Protein AF-A0A9P7XQN3-F1 (afdb_monomer_lite)

Sequence (368 aa):
MVDCAEAESHAIETVFPEIRIYYCDFHVGQLWEKQLVKFSEERKKQMRPLLNEVRRARSPELQQTLWTRFKELYSAASSVISYIQKNWFNKEGRLEKWAFFTEREFRFAYLKTKRSFQPIPWRKGDEERKQKADKVSFDEAQRMIEYNSGQPCNDGRLRISIQSFDPDTPDTYYILVVVARSGQLLSCSCLDFTKRKPLPCKHLFLAERVFHDLWLSRFLRPSASADIIKDRTDDLNDGPNDNANNDTNDNINNDNIHINNDAGIFEQNSFRDQLAVLNPQVYAQLEYERARREEEVRHRRKEQRKRGFEDTEEELRNNGRMIGELMNKKSKTCSLEDLQAAVASSNTLILALFSHLESVPDLFVSPA

Organism: NCBI:txid64524

InterPro domains:
  IPR007527 Zinc finger, SWIM-type [PS50966] (173-212)

pLDDT: mean 79.39, std 18.01, range [32.81, 98.31]

Radius of gyration: 29.9 Å; chains: 1; bounding box: 78×65×87 Å

Foldseek 3Di:
DDAPDPVVVVVCCVVPVPDQAAHDLVNVLVVLVVLCPPDDPVVCVVLVVLVSQLQQAADPVSNVVSLVVSCVVPVVSVSSNVVCCVPAVPDPPRVVRRRHCQVVVVVVVCCCPPVVWDQDDDDPVLVVLLVVLVPQDLVRLLVQKDQPPDDADPVQKGWIWGADPDPVGRVDIKIWIANNVQLETQAIRDPVCVVDPPRDGSNLSSCVVNPVSHDYPRTDDPPDDPPVPPPPPDDDPDDDDDDDDDDDDDDDDDDDDDDDPDCPPVVVVVVVVVCVPDDPVVVVVVVVVVVVVVVVVVVVVVVVLVVVLVVLVVVLVVLVVVVVVLVPPPDDDPDPVNVVVSVVVNVVSVVVNVVSCVVCVPPPPDDD

Structure (mmCIF, N/CA/C/O backbone):
data_AF-A0A9P7XQN3-F1
#
_entry.id   AF-A0A9P7XQN3-F1
#
loop_
_atom_site.group_PDB
_atom_site.id
_atom_site.type_symbol
_atom_site.label_atom_id
_atom_site.label_alt_id
_atom_site.label_comp_id
_atom_site.label_asym_id
_atom_site.label_entity_id
_atom_site.label_seq_id
_atom_site.pdbx_PDB_ins_code
_atom_site.Cartn_x
_atom_site.Cartn_y
_atom_site.Cartn_z
_atom_site.occupancy
_atom_site.B_iso_or_equiv
_atom_site.auth_seq_id
_atom_site.auth_comp_id
_atom_site.auth_asym_id
_atom_site.auth_atom_id
_atom_site.pdbx_PDB_model_num
ATOM 1 N N . MET A 1 1 ? 0.023 -10.653 -10.875 1.00 82.19 1 MET A N 1
ATOM 2 C CA . MET A 1 1 ? 0.554 -9.314 -11.195 1.00 82.19 1 MET A CA 1
ATOM 3 C C . MET A 1 1 ? 1.403 -9.447 -12.432 1.00 82.19 1 MET A C 1
ATOM 5 O O . MET A 1 1 ? 2.100 -10.449 -12.531 1.00 82.19 1 MET A O 1
ATOM 9 N N . VAL A 1 2 ? 1.329 -8.478 -13.330 1.00 88.44 2 VAL A N 1
ATOM 10 C CA . VAL A 1 2 ? 2.075 -8.465 -14.593 1.00 88.44 2 VAL A CA 1
ATOM 11 C C . VAL A 1 2 ? 2.728 -7.112 -14.810 1.00 88.44 2 VAL A C 1
ATOM 13 O O . VAL A 1 2 ? 2.451 -6.145 -14.081 1.00 88.44 2 VAL A O 1
ATOM 16 N N . ASP A 1 3 ? 3.588 -7.040 -15.815 1.00 88.00 3 ASP A N 1
ATOM 17 C CA . ASP A 1 3 ? 4.141 -5.779 -16.271 1.00 88.00 3 ASP A CA 1
ATOM 18 C C . ASP A 1 3 ? 3.042 -4.915 -16.881 1.00 88.00 3 ASP A C 1
ATOM 20 O O . ASP A 1 3 ? 1.941 -5.356 -17.209 1.00 88.00 3 ASP A O 1
ATOM 24 N N . CYS A 1 4 ? 3.326 -3.629 -17.048 1.00 88.00 4 CYS A N 1
ATOM 25 C CA . CYS A 1 4 ? 2.377 -2.688 -17.643 1.00 88.00 4 CYS A CA 1
ATOM 26 C C . CYS A 1 4 ? 2.320 -2.836 -19.179 1.00 88.00 4 CYS A C 1
ATOM 28 O O . CYS A 1 4 ? 2.252 -1.839 -19.901 1.00 88.00 4 CYS A O 1
ATOM 30 N N . ALA A 1 5 ? 2.401 -4.075 -19.674 1.00 91.38 5 ALA A N 1
ATOM 31 C CA . ALA A 1 5 ? 2.401 -4.447 -21.077 1.00 91.38 5 ALA A CA 1
ATOM 32 C C . ALA A 1 5 ? 0.983 -4.841 -21.517 1.00 91.38 5 ALA A C 1
ATOM 34 O O . ALA A 1 5 ? 0.370 -5.772 -20.991 1.00 91.38 5 ALA A O 1
ATOM 35 N N . GLU A 1 6 ? 0.452 -4.123 -22.507 1.00 90.19 6 GLU A N 1
ATOM 36 C CA . GLU A 1 6 ? -0.912 -4.351 -23.003 1.00 90.19 6 GLU A CA 1
ATOM 37 C C . GLU A 1 6 ? -1.048 -5.699 -23.705 1.00 90.19 6 GLU A C 1
ATOM 39 O O . GLU A 1 6 ? -2.038 -6.388 -23.495 1.00 90.19 6 GLU A O 1
ATOM 44 N N . ALA A 1 7 ? -0.029 -6.104 -24.468 1.00 92.81 7 ALA A N 1
ATOM 45 C CA . ALA A 1 7 ? -0.012 -7.393 -25.152 1.00 92.81 7 ALA A CA 1
ATOM 46 C C . ALA A 1 7 ? -0.043 -8.571 -24.164 1.00 92.81 7 ALA A C 1
ATOM 48 O O . ALA A 1 7 ? -0.809 -9.508 -24.358 1.00 92.81 7 ALA A O 1
ATOM 49 N N . GLU A 1 8 ? 0.738 -8.498 -23.080 1.00 92.75 8 GLU A N 1
ATOM 50 C CA . GLU A 1 8 ? 0.740 -9.519 -22.025 1.00 92.75 8 GLU A CA 1
ATOM 51 C C . GLU A 1 8 ? -0.615 -9.577 -21.311 1.00 92.75 8 GLU A C 1
ATOM 53 O O . GLU A 1 8 ? -1.190 -10.652 -21.155 1.00 92.75 8 GLU A O 1
ATOM 58 N N . SER A 1 9 ? -1.163 -8.411 -20.945 1.00 92.50 9 SER A N 1
ATOM 59 C CA . SER A 1 9 ? -2.480 -8.326 -20.301 1.00 92.50 9 SER A CA 1
ATOM 60 C C . SER A 1 9 ? -3.574 -8.930 -21.186 1.00 92.50 9 SER A C 1
ATOM 62 O O . SER A 1 9 ? -4.372 -9.736 -20.720 1.00 92.50 9 SER A O 1
ATOM 64 N N . HIS A 1 10 ? -3.575 -8.583 -22.475 1.00 93.69 10 HIS A N 1
ATOM 65 C CA . HIS A 1 10 ? -4.553 -9.075 -23.439 1.00 93.69 10 HIS A CA 1
ATOM 66 C C . HIS A 1 10 ? -4.425 -10.584 -23.681 1.00 93.69 10 HIS A C 1
ATOM 68 O O . HIS A 1 10 ? -5.434 -11.284 -23.751 1.00 93.69 10 HIS A O 1
ATOM 74 N N . ALA A 1 11 ? -3.198 -11.105 -23.769 1.00 95.94 11 ALA A N 1
ATOM 75 C CA . ALA A 1 11 ? -2.962 -12.537 -23.919 1.00 95.94 11 ALA A CA 1
ATOM 76 C C . ALA A 1 11 ? -3.499 -13.324 -22.712 1.00 95.94 11 ALA A C 1
ATOM 78 O O . ALA A 1 11 ? -4.181 -14.330 -22.893 1.00 95.94 11 ALA A O 1
ATOM 79 N N . ILE A 1 12 ? -3.255 -12.843 -21.488 1.00 93.44 12 ILE A N 1
ATOM 80 C CA . ILE A 1 12 ? -3.761 -13.488 -20.269 1.00 93.44 12 ILE A CA 1
ATOM 81 C C . ILE A 1 12 ? -5.286 -13.407 -20.198 1.00 93.44 12 ILE A C 1
ATOM 83 O O . ILE A 1 12 ? -5.909 -14.419 -19.916 1.00 93.44 12 ILE A O 1
ATOM 87 N N . GLU A 1 13 ? -5.891 -12.256 -20.500 1.00 94.38 13 GLU A N 1
ATOM 88 C CA . GLU A 1 13 ? -7.357 -12.102 -20.551 1.00 94.38 13 GLU A CA 1
ATOM 89 C C . GLU A 1 13 ? -8.007 -13.030 -21.583 1.00 94.38 13 GLU A C 1
ATOM 91 O O . GLU A 1 13 ? -9.106 -13.529 -21.364 1.00 94.38 13 GLU A O 1
ATOM 96 N N . THR A 1 14 ? -7.323 -13.280 -22.700 1.00 95.94 14 THR A N 1
ATOM 97 C CA . THR A 1 14 ? -7.817 -14.165 -23.762 1.00 95.94 14 THR A CA 1
ATOM 98 C C . THR A 1 14 ? -7.765 -15.633 -23.346 1.00 95.94 14 THR A C 1
ATOM 100 O O . THR A 1 14 ? -8.691 -16.389 -23.629 1.00 95.94 14 THR A O 1
ATOM 103 N N . VAL A 1 15 ? -6.677 -16.052 -22.693 1.00 97.38 15 VAL A N 1
ATOM 104 C CA . VAL A 1 15 ? -6.465 -17.456 -22.302 1.00 97.38 15 VAL A CA 1
ATOM 105 C C . VAL A 1 15 ? -7.170 -17.793 -20.982 1.00 97.38 15 VAL A C 1
ATOM 107 O O . VAL A 1 15 ? -7.638 -18.916 -20.814 1.00 97.38 15 VAL A O 1
ATOM 110 N N . PHE A 1 16 ? -7.268 -16.829 -20.066 1.00 94.25 16 PHE A N 1
ATOM 111 C CA . PHE A 1 16 ? -7.804 -16.983 -18.713 1.00 94.25 16 PHE A CA 1
ATOM 112 C C . PHE A 1 16 ? -8.796 -15.851 -18.381 1.00 94.25 16 PHE A C 1
ATOM 114 O O . PHE A 1 16 ? -8.489 -14.970 -17.566 1.00 94.25 16 PHE A O 1
ATOM 121 N N . PRO A 1 17 ? -9.984 -15.833 -19.009 1.00 93.38 17 PRO A N 1
ATOM 122 C CA . PRO A 1 17 ? -10.948 -14.738 -18.876 1.00 93.38 17 PRO A CA 1
ATOM 123 C C . PRO A 1 17 ? -11.478 -14.539 -17.445 1.00 93.38 17 PRO A C 1
ATOM 125 O O . PRO A 1 17 ? -11.972 -13.466 -17.104 1.00 93.38 17 PRO A O 1
ATOM 128 N N . GLU A 1 18 ? -11.376 -15.551 -16.585 1.00 88.94 18 GLU A N 1
ATOM 129 C CA . GLU A 1 18 ? -11.757 -15.493 -15.175 1.00 88.94 18 GLU A CA 1
ATOM 130 C C . GLU A 1 18 ? -10.700 -14.837 -14.270 1.00 88.94 18 GLU A C 1
ATOM 132 O O . GLU A 1 18 ? -11.000 -14.470 -13.127 1.00 88.94 18 GLU A O 1
ATOM 137 N N . ILE A 1 19 ? -9.457 -14.691 -14.745 1.00 86.94 19 ILE A N 1
ATOM 138 C CA . ILE A 1 19 ? -8.360 -14.149 -13.944 1.00 86.94 19 ILE A CA 1
ATOM 139 C C . ILE A 1 19 ? -8.401 -12.622 -13.961 1.00 86.94 19 ILE A C 1
ATOM 141 O O . ILE A 1 19 ? -8.306 -11.970 -14.998 1.00 86.94 19 ILE A O 1
ATOM 145 N N . ARG A 1 20 ? -8.437 -12.027 -12.765 1.00 87.25 20 ARG A N 1
ATOM 146 C CA . ARG A 1 20 ? -8.210 -10.588 -12.602 1.00 87.25 20 ARG A CA 1
ATOM 147 C C . ARG A 1 20 ? -6.725 -10.272 -12.730 1.00 87.25 20 ARG A C 1
ATOM 149 O O . ARG A 1 20 ? -5.902 -10.750 -11.946 1.00 87.25 20 ARG A O 1
ATOM 156 N N . ILE A 1 21 ? -6.395 -9.433 -13.703 1.00 88.81 21 ILE A N 1
ATOM 157 C CA . ILE A 1 21 ? -5.036 -8.949 -13.925 1.00 88.81 21 ILE A CA 1
ATOM 158 C C . ILE A 1 21 ? -4.807 -7.681 -13.113 1.00 88.81 21 ILE A C 1
ATOM 160 O O . ILE A 1 21 ? -5.627 -6.767 -13.120 1.00 88.81 21 ILE A O 1
ATOM 164 N N . TYR A 1 22 ? -3.648 -7.616 -12.465 1.00 89.12 22 TYR A N 1
ATOM 165 C CA . TYR A 1 22 ? -3.190 -6.428 -11.756 1.00 89.12 22 TYR A CA 1
ATOM 166 C C . TYR A 1 22 ? -1.798 -6.025 -12.226 1.00 89.12 22 TYR A C 1
ATOM 168 O O . TYR A 1 22 ? -0.950 -6.896 -12.457 1.00 89.12 22 TYR A O 1
ATOM 176 N N . TYR A 1 23 ? -1.545 -4.722 -12.317 1.00 89.81 23 TYR A N 1
ATOM 177 C CA . TYR A 1 23 ? -0.220 -4.201 -12.629 1.00 89.81 23 TYR A CA 1
ATOM 178 C C . TYR A 1 23 ? 0.685 -4.220 -11.405 1.00 89.81 23 TYR A C 1
ATOM 180 O O . TYR A 1 23 ? 0.286 -3.872 -10.296 1.00 89.81 23 TYR A O 1
ATOM 188 N N . CYS A 1 24 ? 1.929 -4.633 -11.620 1.00 87.62 24 CYS A N 1
ATOM 189 C CA . CYS A 1 24 ? 2.949 -4.625 -10.586 1.00 87.62 24 CYS A CA 1
ATOM 190 C C . CYS A 1 24 ? 3.276 -3.185 -10.157 1.00 87.62 24 CYS A C 1
ATOM 192 O O . CYS A 1 24 ? 3.725 -2.387 -10.983 1.00 87.62 24 CYS A O 1
ATOM 194 N N . ASP A 1 25 ? 3.125 -2.877 -8.860 1.00 86.56 25 ASP A N 1
ATOM 195 C CA . ASP A 1 25 ? 3.442 -1.562 -8.278 1.00 86.56 25 ASP A CA 1
ATOM 196 C C . ASP A 1 25 ? 4.824 -1.070 -8.725 1.00 86.56 25 ASP A C 1
ATOM 198 O O . ASP A 1 25 ? 4.972 0.066 -9.177 1.00 86.56 25 ASP A O 1
ATOM 202 N N . PHE A 1 26 ? 5.830 -1.946 -8.661 1.00 88.31 26 PHE A N 1
ATOM 203 C CA . PHE A 1 26 ? 7.208 -1.639 -9.038 1.00 88.31 26 PHE A CA 1
ATOM 204 C C . PHE A 1 26 ? 7.326 -1.131 -10.483 1.00 88.31 26 PHE A C 1
ATOM 206 O O . PHE A 1 26 ? 7.933 -0.083 -10.711 1.00 88.31 26 PHE A O 1
ATOM 213 N N . HIS A 1 27 ? 6.695 -1.807 -11.447 1.00 91.44 27 HIS A N 1
ATOM 214 C CA . HIS A 1 27 ? 6.754 -1.413 -12.858 1.00 91.44 27 HIS A CA 1
ATOM 215 C C . HIS A 1 27 ? 5.998 -0.110 -13.130 1.00 91.44 27 HIS A C 1
ATOM 217 O O . HIS A 1 27 ? 6.489 0.732 -13.886 1.00 91.44 27 HIS A O 1
ATOM 223 N N . VAL A 1 28 ? 4.870 0.124 -12.448 1.00 92.31 28 VAL A N 1
ATOM 224 C CA . VAL A 1 28 ? 4.189 1.431 -12.481 1.00 92.31 28 VAL A CA 1
ATOM 225 C C . VAL A 1 28 ? 5.122 2.531 -11.962 1.00 92.31 28 VAL A C 1
ATOM 227 O O . VAL A 1 28 ? 5.290 3.565 -12.609 1.00 92.31 28 VAL A O 1
ATOM 230 N N . GLY A 1 29 ? 5.793 2.284 -10.833 1.00 92.94 29 GLY A N 1
ATOM 231 C CA . GLY A 1 29 ? 6.751 3.214 -10.230 1.00 92.94 29 GLY A CA 1
ATOM 232 C C . GLY A 1 29 ? 7.917 3.550 -11.160 1.00 92.94 29 GLY A C 1
ATOM 233 O O . GLY A 1 29 ? 8.233 4.724 -11.350 1.00 92.94 29 GLY A O 1
ATOM 234 N N . GLN A 1 30 ? 8.510 2.548 -11.814 1.00 95.00 30 GLN A N 1
ATOM 235 C CA . GLN A 1 30 ? 9.570 2.768 -12.802 1.00 95.00 30 GLN A CA 1
ATOM 236 C C . GLN A 1 30 ? 9.096 3.608 -13.996 1.00 95.00 30 GLN A C 1
ATOM 238 O O . GLN A 1 30 ? 9.830 4.478 -14.470 1.00 95.00 30 GLN A O 1
ATOM 243 N N . LEU A 1 31 ? 7.875 3.379 -14.490 1.00 95.31 31 LEU A N 1
ATOM 244 C CA . LEU A 1 31 ? 7.306 4.173 -15.584 1.00 95.31 31 LEU A CA 1
ATOM 245 C C . LEU A 1 31 ? 7.104 5.640 -15.191 1.00 95.31 31 LEU A C 1
ATOM 247 O O . LEU A 1 31 ? 7.318 6.529 -16.019 1.00 95.31 31 LEU A O 1
ATOM 251 N N . TRP A 1 32 ? 6.731 5.898 -13.938 1.00 96.06 32 TRP A N 1
ATOM 252 C CA . TRP A 1 32 ? 6.587 7.251 -13.408 1.00 96.06 32 TRP A CA 1
ATOM 253 C C . TRP A 1 32 ? 7.946 7.926 -13.195 1.00 96.06 32 TRP A C 1
ATOM 255 O O . TRP A 1 32 ? 8.124 9.069 -13.614 1.00 96.06 32 TRP A O 1
ATOM 265 N N . GLU A 1 33 ? 8.937 7.215 -12.649 1.00 96.38 33 GLU A N 1
ATOM 266 C CA . GLU A 1 33 ? 10.314 7.715 -12.485 1.00 96.38 33 GLU A CA 1
ATOM 267 C C . GLU A 1 33 ? 10.954 8.110 -13.821 1.00 96.38 33 GLU A C 1
ATOM 269 O O . GLU A 1 33 ? 11.637 9.132 -13.905 1.00 96.38 33 GLU A O 1
ATOM 274 N N . LYS A 1 34 ? 10.667 7.384 -14.911 1.00 97.31 34 LYS A N 1
ATOM 275 C CA . LYS A 1 34 ? 11.115 7.775 -16.261 1.00 97.31 34 LYS A CA 1
ATOM 276 C C . LYS A 1 34 ? 10.618 9.167 -16.670 1.00 97.31 34 LYS A C 1
ATOM 278 O O . LYS A 1 34 ? 11.309 9.862 -17.412 1.00 97.31 34 LYS A O 1
ATOM 283 N N . GLN A 1 35 ? 9.462 9.612 -16.170 1.00 97.62 35 GLN A N 1
ATOM 284 C CA . GLN A 1 35 ? 8.965 10.970 -16.429 1.00 97.62 35 GLN A CA 1
ATOM 285 C C . GLN A 1 35 ? 9.680 12.032 -15.589 1.00 97.62 35 GLN A C 1
ATOM 287 O O . GLN A 1 35 ? 9.708 13.203 -15.971 1.00 97.62 35 GLN A O 1
ATOM 292 N N . LEU A 1 36 ? 10.289 11.636 -14.469 1.00 97.06 36 LEU A N 1
ATOM 293 C CA . LEU A 1 36 ? 11.012 12.538 -13.580 1.00 97.06 36 LEU A CA 1
ATOM 294 C C . LEU A 1 36 ? 12.410 12.903 -14.093 1.00 97.06 36 LEU A C 1
ATOM 296 O O . LEU A 1 36 ? 13.004 13.844 -13.579 1.00 97.06 36 LEU A O 1
ATOM 300 N N . VAL A 1 37 ? 12.931 12.231 -15.127 1.00 96.19 37 VAL A N 1
ATOM 301 C CA . VAL A 1 37 ? 14.279 12.473 -15.691 1.00 96.19 37 VAL A CA 1
ATOM 302 C C . VAL A 1 37 ? 14.513 13.940 -16.080 1.00 96.19 37 VAL A C 1
ATOM 304 O O . VAL A 1 37 ? 15.643 14.411 -16.024 1.00 96.19 37 VAL A O 1
ATOM 307 N N . LYS A 1 38 ? 13.451 14.685 -16.406 1.00 95.12 38 LYS A N 1
ATOM 308 C CA . LYS A 1 38 ? 13.508 16.098 -16.820 1.00 95.12 38 LYS A CA 1
ATOM 309 C C . LYS A 1 38 ? 13.701 17.101 -15.670 1.00 95.12 38 LYS A C 1
ATOM 311 O O . LYS A 1 38 ? 13.793 18.295 -15.933 1.00 95.12 38 LYS A O 1
ATOM 316 N N . PHE A 1 39 ? 13.712 16.652 -14.416 1.00 97.19 39 PHE A N 1
ATOM 317 C CA . PHE A 1 39 ? 13.805 17.514 -13.232 1.00 97.19 39 PHE A CA 1
ATOM 318 C C . PHE A 1 39 ? 15.150 17.329 -12.518 1.00 97.19 39 PHE A C 1
ATOM 320 O O . PHE A 1 39 ? 15.790 16.288 -12.661 1.00 97.19 39 PHE A O 1
ATOM 327 N N . SER A 1 40 ? 15.569 18.320 -11.724 1.00 97.81 40 SER A N 1
ATOM 328 C CA . SER A 1 40 ? 16.744 18.188 -10.849 1.00 97.81 40 SER A CA 1
ATOM 329 C C . SER A 1 40 ? 16.503 17.151 -9.748 1.00 97.81 40 SER A C 1
ATOM 331 O O . SER A 1 40 ? 15.356 16.925 -9.351 1.00 97.81 40 SER A O 1
ATOM 333 N N . GLU A 1 41 ? 17.563 16.531 -9.225 1.00 97.38 41 GLU A N 1
ATOM 334 C CA . GLU A 1 41 ? 17.441 15.507 -8.174 1.00 97.38 41 GLU A CA 1
ATOM 335 C C . GLU A 1 41 ? 16.751 16.029 -6.908 1.00 97.38 41 GLU A C 1
ATOM 337 O O . GLU A 1 41 ? 15.939 15.317 -6.315 1.00 97.38 41 GLU A O 1
ATOM 342 N N . GLU A 1 42 ? 16.973 17.290 -6.531 1.00 97.88 42 GLU A N 1
ATOM 343 C CA . GLU A 1 42 ? 16.308 17.928 -5.390 1.00 97.88 42 GLU A CA 1
ATOM 344 C C . GLU A 1 42 ? 14.792 17.944 -5.589 1.00 97.88 42 GLU A C 1
ATOM 346 O O . GLU A 1 42 ? 14.025 17.591 -4.689 1.00 97.88 42 GLU A O 1
ATOM 351 N N . ARG A 1 43 ? 14.346 18.290 -6.800 1.00 97.50 43 ARG A N 1
ATOM 352 C CA . ARG A 1 43 ? 12.925 18.331 -7.135 1.00 97.50 43 ARG A CA 1
ATOM 353 C C . ARG A 1 43 ? 12.328 16.930 -7.225 1.00 97.50 43 ARG A C 1
ATOM 355 O O . ARG A 1 43 ? 11.215 16.720 -6.742 1.00 97.50 43 ARG A O 1
ATOM 362 N N . LYS A 1 44 ? 13.071 15.946 -7.749 1.00 97.94 44 LYS A N 1
ATOM 363 C CA . LYS A 1 44 ? 12.653 14.533 -7.708 1.00 97.94 44 LYS A CA 1
ATOM 364 C C . LYS A 1 44 ? 12.463 14.066 -6.266 1.00 97.94 44 LYS A C 1
ATOM 366 O O . LYS A 1 44 ? 11.435 13.473 -5.952 1.00 97.94 44 LYS A O 1
ATOM 371 N N . LYS A 1 45 ? 13.409 14.377 -5.372 1.00 96.38 45 LYS A N 1
ATOM 372 C CA . LYS A 1 45 ? 13.349 14.025 -3.943 1.00 96.38 45 LYS A CA 1
ATOM 373 C C . LYS A 1 45 ? 12.113 14.605 -3.251 1.00 96.38 45 LYS A C 1
ATOM 375 O O . LYS A 1 45 ? 11.540 13.933 -2.402 1.00 96.38 45 LYS A O 1
ATOM 380 N N . GLN A 1 46 ? 11.679 15.803 -3.641 1.00 97.25 46 GLN A N 1
ATOM 381 C CA . GLN A 1 46 ? 10.445 16.410 -3.134 1.00 97.25 46 GLN A CA 1
ATOM 382 C C . GLN A 1 46 ? 9.181 15.722 -3.675 1.00 97.25 46 GLN A C 1
ATOM 384 O O . GLN A 1 46 ? 8.252 15.491 -2.913 1.00 97.25 46 GLN A O 1
ATOM 389 N N . MET A 1 47 ? 9.141 15.373 -4.965 1.00 98.25 47 MET A N 1
ATOM 390 C CA . MET A 1 47 ? 7.947 14.803 -5.614 1.00 98.25 47 MET A CA 1
ATOM 391 C C . MET A 1 47 ? 7.719 13.317 -5.294 1.00 98.25 47 MET A C 1
ATOM 393 O O . MET A 1 47 ? 6.574 12.869 -5.211 1.00 98.25 47 MET A O 1
ATOM 397 N N . ARG A 1 48 ? 8.801 12.543 -5.130 1.00 97.25 48 ARG A N 1
ATOM 398 C CA . ARG A 1 48 ? 8.778 11.081 -4.944 1.00 97.25 48 ARG A CA 1
ATOM 399 C C . ARG A 1 48 ? 7.872 10.596 -3.807 1.00 97.25 48 ARG A C 1
ATOM 401 O O . ARG A 1 48 ? 7.112 9.664 -4.065 1.00 97.25 48 ARG A O 1
ATOM 408 N N . PRO A 1 49 ? 7.911 11.166 -2.584 1.00 95.12 49 PRO A N 1
ATOM 409 C CA . PRO A 1 49 ? 7.052 10.715 -1.492 1.00 95.12 49 PRO A CA 1
ATOM 410 C C . PRO A 1 49 ? 5.569 10.766 -1.866 1.00 95.12 49 PRO A C 1
ATOM 412 O O . PRO A 1 49 ? 4.893 9.744 -1.797 1.00 95.12 49 PRO A O 1
ATOM 415 N N . LEU A 1 50 ? 5.096 11.903 -2.385 1.00 96.38 50 LEU A N 1
ATOM 416 C CA . LEU A 1 50 ? 3.685 12.067 -2.726 1.00 96.38 50 LEU A CA 1
ATOM 417 C C . LEU A 1 50 ? 3.278 11.229 -3.949 1.00 96.38 50 LEU A C 1
ATOM 419 O O . LEU A 1 50 ? 2.190 10.668 -3.958 1.00 96.38 50 LEU A O 1
ATOM 423 N N . LEU A 1 51 ? 4.148 11.060 -4.954 1.00 96.12 51 LEU A N 1
ATOM 424 C CA . LEU A 1 51 ? 3.883 10.111 -6.050 1.00 96.12 51 LEU 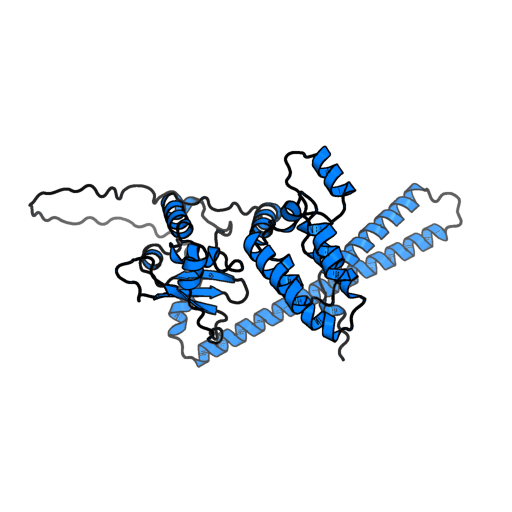A CA 1
ATOM 425 C C . LEU A 1 51 ? 3.775 8.670 -5.547 1.00 96.12 51 LEU A C 1
ATOM 427 O O . LEU A 1 51 ? 2.904 7.926 -5.991 1.00 96.12 51 LEU A O 1
ATOM 431 N N . ASN A 1 52 ? 4.638 8.267 -4.615 1.00 92.56 52 ASN A N 1
ATOM 432 C CA . ASN A 1 52 ? 4.555 6.945 -4.007 1.00 92.56 52 ASN A CA 1
ATOM 433 C C . ASN A 1 52 ? 3.264 6.770 -3.203 1.00 92.56 52 ASN A C 1
ATOM 435 O O . ASN A 1 52 ? 2.670 5.698 -3.274 1.00 92.56 52 ASN A O 1
ATOM 439 N N . GLU A 1 53 ? 2.805 7.806 -2.501 1.00 91.38 53 GLU A N 1
ATOM 440 C CA . GLU A 1 53 ? 1.513 7.800 -1.808 1.00 91.38 53 GLU A CA 1
ATOM 441 C C . GLU A 1 53 ? 0.341 7.682 -2.787 1.00 91.38 53 GLU A C 1
ATOM 443 O O . GLU A 1 53 ? -0.497 6.804 -2.609 1.00 91.38 53 GLU A O 1
ATOM 448 N N . VAL A 1 54 ? 0.303 8.483 -3.863 1.00 93.38 54 VAL A N 1
ATOM 449 C CA . VAL A 1 54 ? -0.728 8.368 -4.917 1.00 93.38 54 VAL A CA 1
ATOM 450 C C . VAL A 1 54 ? -0.745 6.952 -5.494 1.00 93.38 54 VAL A C 1
ATOM 452 O O . VAL A 1 54 ? -1.808 6.373 -5.720 1.00 93.38 54 VAL A O 1
ATOM 455 N N . ARG A 1 55 ? 0.441 6.378 -5.723 1.00 91.19 55 ARG A N 1
ATOM 456 C CA . ARG A 1 55 ? 0.585 5.050 -6.317 1.00 91.19 55 ARG A CA 1
ATOM 457 C C . ARG A 1 55 ? 0.150 3.912 -5.418 1.00 91.19 55 ARG A C 1
ATOM 459 O O . ARG A 1 55 ? -0.374 2.922 -5.916 1.00 91.19 55 ARG A O 1
ATOM 466 N N . ARG A 1 56 ? 0.347 4.070 -4.116 1.00 86.75 56 ARG A N 1
ATOM 467 C CA . ARG A 1 56 ? -0.003 3.077 -3.097 1.00 86.75 56 ARG A CA 1
ATOM 468 C C . ARG A 1 56 ? -1.318 3.392 -2.395 1.00 86.75 56 ARG A C 1
ATOM 470 O O . ARG A 1 56 ? -1.639 2.756 -1.391 1.00 86.75 56 ARG A O 1
ATOM 477 N N . ALA A 1 57 ? -2.067 4.367 -2.902 1.00 86.25 57 ALA A N 1
ATOM 478 C CA . ALA A 1 57 ? -3.393 4.677 -2.416 1.00 86.25 57 ALA A CA 1
ATOM 479 C C . ALA A 1 57 ? -4.288 3.443 -2.570 1.00 86.25 57 ALA A C 1
ATOM 481 O O . ALA A 1 57 ? -4.320 2.814 -3.624 1.00 86.25 57 ALA A O 1
ATOM 482 N N . ARG A 1 58 ? -4.985 3.078 -1.492 1.00 75.69 58 ARG A N 1
ATOM 483 C CA . ARG A 1 58 ? -5.747 1.821 -1.402 1.00 75.69 58 ARG A CA 1
ATOM 484 C C . ARG A 1 58 ? -7.249 1.997 -1.634 1.00 75.69 58 ARG A C 1
ATOM 486 O O . ARG A 1 58 ? -8.000 1.035 -1.501 1.00 75.69 58 ARG A O 1
ATOM 493 N N . SER A 1 59 ? -7.681 3.220 -1.943 1.00 80.56 59 SER A N 1
ATOM 494 C CA . SER A 1 59 ? -9.048 3.555 -2.341 1.00 80.56 59 SER A CA 1
ATOM 495 C C . SER A 1 59 ? -9.017 4.577 -3.485 1.00 80.56 59 SER A C 1
ATOM 497 O O . SER A 1 59 ? -8.069 5.375 -3.545 1.00 80.56 59 SER A O 1
ATOM 499 N N . PRO A 1 60 ? -10.026 4.589 -4.378 1.00 83.44 60 PRO A N 1
ATOM 500 C CA . PRO A 1 60 ? -10.093 5.589 -5.439 1.00 83.44 60 PRO A CA 1
ATOM 501 C C . PRO A 1 60 ? -10.196 7.015 -4.877 1.00 83.44 60 PRO A C 1
ATOM 503 O O . PRO A 1 60 ? -9.596 7.939 -5.421 1.00 83.44 60 PRO A O 1
ATOM 506 N N . GLU A 1 61 ? -10.901 7.205 -3.760 1.00 84.00 61 GLU A N 1
ATOM 507 C CA . GLU A 1 61 ? -11.110 8.515 -3.130 1.00 84.00 61 GLU A CA 1
ATOM 508 C C . GLU A 1 61 ? -9.807 9.069 -2.547 1.00 84.00 61 GLU A C 1
ATOM 510 O O . GLU A 1 61 ? -9.452 10.228 -2.789 1.00 84.00 61 GLU A O 1
ATOM 515 N N . LEU A 1 62 ? -9.053 8.233 -1.821 1.00 84.50 62 LEU A N 1
ATOM 516 C CA . LEU A 1 62 ? -7.745 8.611 -1.292 1.00 84.50 62 LEU A CA 1
ATOM 517 C C . LEU A 1 62 ? -6.773 8.905 -2.436 1.00 84.50 62 LEU A C 1
ATOM 519 O O . LEU A 1 62 ? -6.060 9.907 -2.403 1.00 84.50 62 LEU A O 1
ATOM 523 N N . GLN A 1 63 ? -6.775 8.069 -3.474 1.00 89.94 63 GLN A N 1
ATOM 524 C CA . GLN A 1 63 ? -5.930 8.264 -4.644 1.00 89.94 63 GLN A CA 1
ATOM 525 C C . GLN A 1 63 ? -6.228 9.588 -5.344 1.00 89.94 63 GLN A C 1
ATOM 527 O O . GLN A 1 63 ? -5.306 10.347 -5.639 1.00 89.94 63 GLN A O 1
ATOM 532 N N . GLN A 1 64 ? -7.507 9.896 -5.563 1.00 90.38 64 GLN A N 1
ATOM 533 C CA . GLN A 1 64 ? -7.943 11.144 -6.178 1.00 90.38 64 GLN A CA 1
ATOM 534 C C . GLN A 1 64 ? -7.588 12.361 -5.313 1.00 90.38 64 GLN A C 1
ATOM 536 O O . GLN A 1 64 ? -7.164 13.391 -5.844 1.00 90.38 64 GLN A O 1
ATOM 541 N N . THR A 1 65 ? -7.709 12.241 -3.990 1.00 92.75 65 THR A N 1
ATOM 542 C CA . THR A 1 65 ? -7.334 13.291 -3.030 1.00 92.75 65 THR A CA 1
ATOM 543 C C . THR A 1 65 ? -5.832 13.573 -3.085 1.00 92.75 65 THR A C 1
ATOM 545 O O . THR A 1 65 ? -5.414 14.712 -3.306 1.00 92.75 65 THR A O 1
ATOM 548 N N . LEU A 1 66 ? -5.004 12.529 -2.969 1.00 94.06 66 LEU A N 1
ATOM 549 C CA . LEU A 1 66 ? -3.545 12.632 -3.060 1.00 94.06 66 LEU A CA 1
ATOM 550 C C . LEU A 1 66 ? -3.101 13.151 -4.430 1.00 94.06 66 LEU A C 1
ATOM 552 O O . LEU A 1 66 ? -2.171 13.952 -4.526 1.00 94.06 66 LEU A O 1
ATOM 556 N N . TRP A 1 67 ? -3.787 12.735 -5.495 1.00 96.25 67 TRP A N 1
ATOM 557 C CA . TRP A 1 67 ? -3.496 13.184 -6.848 1.00 96.25 67 TRP A CA 1
ATOM 558 C C . TRP A 1 67 ? -3.835 14.659 -7.060 1.00 96.25 67 TRP A C 1
ATOM 560 O O . TRP A 1 67 ? -3.061 15.397 -7.670 1.00 96.25 67 TRP A O 1
ATOM 570 N N . THR A 1 68 ? -4.963 15.118 -6.518 1.00 96.94 68 THR A N 1
ATOM 571 C CA . THR A 1 68 ? -5.342 16.538 -6.530 1.00 96.94 68 THR A CA 1
ATOM 572 C C . THR A 1 68 ? -4.293 17.373 -5.805 1.00 96.94 68 THR A C 1
ATOM 574 O O . THR A 1 68 ? -3.739 18.298 -6.400 1.00 96.94 68 THR A O 1
ATOM 577 N N . ARG A 1 69 ? -3.897 16.946 -4.602 1.00 97.31 69 ARG A N 1
ATOM 578 C CA . ARG A 1 69 ? -2.816 17.573 -3.833 1.00 97.31 69 ARG A CA 1
ATOM 579 C C . ARG A 1 69 ? -1.491 17.611 -4.603 1.00 97.31 69 ARG A C 1
ATOM 581 O O . ARG A 1 69 ? -0.789 18.619 -4.583 1.00 97.31 69 ARG A O 1
ATOM 588 N N . PHE A 1 70 ? -1.136 16.532 -5.302 1.00 98.00 70 PHE A N 1
ATOM 589 C CA . PHE A 1 70 ? 0.080 16.485 -6.115 1.00 98.00 70 PHE A CA 1
ATOM 590 C C . PHE A 1 70 ? 0.057 17.516 -7.250 1.00 98.00 70 PHE A C 1
ATOM 592 O O . PHE A 1 70 ? 1.048 18.217 -7.462 1.00 98.00 70 PHE A O 1
ATOM 599 N N . LYS A 1 71 ? -1.072 17.642 -7.959 1.00 98.12 71 LYS A N 1
ATOM 600 C CA . LYS A 1 71 ? -1.238 18.631 -9.036 1.00 98.12 71 LYS A CA 1
ATOM 601 C C . LYS A 1 71 ? -1.128 20.068 -8.530 1.00 98.12 71 LYS A C 1
ATOM 603 O O . LYS A 1 71 ? -0.549 20.897 -9.225 1.00 98.12 71 LYS A O 1
ATOM 608 N N . GLU A 1 72 ? -1.656 20.353 -7.344 1.00 97.75 72 GLU A N 1
ATOM 609 C CA . GLU A 1 72 ? -1.579 21.679 -6.721 1.00 97.75 72 GLU A CA 1
ATOM 610 C C . GLU A 1 72 ? -0.139 22.034 -6.332 1.00 97.75 72 GLU A C 1
ATOM 612 O O . GLU A 1 72 ? 0.378 23.071 -6.749 1.00 97.75 72 GLU A O 1
ATOM 617 N N . LEU A 1 73 ? 0.541 21.145 -5.599 1.00 97.75 73 LEU A N 1
ATOM 618 C CA . LEU A 1 73 ? 1.906 21.378 -5.111 1.00 97.75 73 LEU A CA 1
ATOM 619 C C . LEU A 1 73 ? 2.951 21.416 -6.233 1.00 97.75 73 LEU A C 1
ATOM 621 O O . LEU A 1 73 ? 3.940 22.143 -6.141 1.00 97.75 73 LEU A O 1
ATOM 625 N N . TYR A 1 74 ? 2.747 20.635 -7.295 1.00 97.81 74 TYR A N 1
ATOM 626 C CA . TYR A 1 74 ? 3.712 20.474 -8.382 1.00 97.81 74 TYR A CA 1
ATOM 627 C C . TYR A 1 74 ? 3.135 20.868 -9.740 1.00 97.81 74 TYR A C 1
ATOM 629 O O . TYR A 1 74 ? 3.494 20.274 -10.754 1.00 97.81 74 TYR A O 1
ATOM 637 N N . SER A 1 75 ? 2.294 21.902 -9.787 1.00 97.81 75 SER A N 1
ATOM 638 C CA . SER A 1 75 ? 1.638 22.396 -11.012 1.00 97.81 75 SER A CA 1
ATOM 639 C C . SER A 1 75 ? 2.608 22.666 -12.174 1.00 97.81 75 SER A C 1
ATOM 641 O O . SER A 1 75 ? 2.310 22.372 -13.331 1.00 97.81 75 SER A O 1
ATOM 643 N N . ALA A 1 76 ? 3.826 23.125 -11.871 1.00 97.19 76 ALA A N 1
ATOM 644 C CA . ALA A 1 76 ? 4.888 23.334 -12.855 1.00 97.19 76 ALA A CA 1
ATOM 645 C C . ALA A 1 76 ? 5.482 22.030 -13.446 1.00 97.19 76 ALA A C 1
ATOM 647 O O . ALA A 1 76 ? 6.237 22.085 -14.413 1.00 97.19 76 ALA A O 1
ATOM 648 N N . ALA A 1 77 ? 5.168 20.849 -12.903 1.00 97.56 77 ALA A N 1
ATOM 649 C CA . ALA A 1 77 ? 5.556 19.542 -13.444 1.00 97.56 77 ALA A CA 1
ATOM 650 C C . ALA A 1 77 ? 4.524 19.009 -14.460 1.00 97.56 77 ALA A C 1
ATOM 652 O O . ALA A 1 77 ? 4.162 17.829 -14.454 1.00 97.56 77 ALA A O 1
ATOM 653 N N . SER A 1 78 ? 4.056 19.881 -15.357 1.00 97.38 78 SER A N 1
ATOM 654 C CA . SER A 1 78 ? 2.949 19.621 -16.289 1.00 97.38 78 SER A CA 1
ATOM 655 C C . SER A 1 78 ? 3.150 18.380 -17.163 1.00 97.38 78 SER A C 1
ATOM 657 O O . SER A 1 78 ? 2.186 17.675 -17.456 1.00 97.38 78 SER A O 1
ATOM 659 N N . SER A 1 79 ? 4.391 18.064 -17.543 1.00 97.06 79 SER A N 1
ATOM 660 C CA . SER A 1 79 ? 4.710 16.874 -18.342 1.00 97.06 79 SER A CA 1
ATOM 661 C C . SER A 1 79 ? 4.442 15.561 -17.593 1.00 97.06 79 SER A C 1
ATOM 663 O O . SER A 1 79 ? 3.831 14.654 -18.157 1.00 97.06 79 SER A O 1
ATOM 665 N N . VAL A 1 80 ? 4.826 15.479 -16.316 1.00 97.62 80 VAL A N 1
ATOM 666 C CA . VAL A 1 80 ? 4.569 14.319 -15.442 1.00 97.62 80 VAL A CA 1
ATOM 667 C C . VAL A 1 80 ? 3.076 14.200 -15.176 1.00 97.62 80 VAL A C 1
ATOM 669 O O . VAL A 1 80 ? 2.511 13.121 -15.336 1.00 97.62 80 VAL A O 1
ATOM 672 N N . ILE A 1 81 ? 2.429 15.324 -14.842 1.00 98.31 81 ILE A N 1
ATOM 673 C CA . ILE A 1 81 ? 0.984 15.381 -14.595 1.00 98.31 81 ILE A CA 1
ATOM 674 C C . ILE A 1 81 ? 0.213 14.881 -15.817 1.00 98.31 81 ILE A C 1
ATOM 676 O O . ILE A 1 81 ? -0.624 13.990 -15.694 1.00 98.31 81 ILE A O 1
ATOM 680 N N . SER A 1 82 ? 0.540 15.395 -17.003 1.00 97.94 82 SER A N 1
ATOM 681 C CA . SER A 1 82 ? -0.121 15.015 -18.255 1.00 97.94 82 SER A CA 1
ATOM 682 C C . SER A 1 82 ? 0.080 13.538 -18.578 1.00 97.94 82 SER A C 1
ATOM 684 O O . SER A 1 82 ? -0.870 12.864 -18.972 1.00 97.94 82 SER A O 1
ATOM 686 N N . TYR A 1 83 ? 1.296 13.013 -18.389 1.00 97.25 83 TYR A N 1
ATOM 687 C CA . TYR A 1 83 ? 1.570 11.594 -18.597 1.00 97.25 83 TYR A CA 1
ATOM 688 C C . TYR A 1 83 ? 0.746 10.718 -17.650 1.00 97.25 83 TYR A C 1
ATOM 690 O O . TYR A 1 83 ? 0.076 9.795 -18.118 1.00 97.25 83 TYR A O 1
ATOM 698 N N . ILE A 1 84 ? 0.781 11.001 -16.342 1.00 95.81 84 ILE A N 1
ATOM 699 C CA . ILE A 1 84 ? 0.098 10.178 -15.339 1.00 95.81 84 ILE A CA 1
ATOM 700 C C . ILE A 1 84 ? -1.419 10.242 -15.551 1.00 95.81 84 ILE A C 1
ATOM 702 O O . ILE A 1 84 ? -2.071 9.205 -15.664 1.00 95.81 84 ILE A O 1
ATOM 706 N N . GLN A 1 85 ? -1.971 11.448 -15.711 1.00 96.31 85 GLN A N 1
ATOM 707 C CA . GLN A 1 85 ? -3.399 11.652 -15.950 1.00 96.31 85 GLN A CA 1
ATOM 708 C C . GLN A 1 85 ? -3.864 10.893 -17.201 1.00 96.31 85 GLN A C 1
ATOM 710 O O . GLN A 1 85 ? -4.830 10.137 -17.142 1.00 96.31 85 GLN A O 1
ATOM 715 N N . LYS A 1 86 ? -3.152 11.041 -18.326 1.00 96.06 86 LYS A N 1
ATOM 716 C CA . LYS A 1 86 ? -3.526 10.414 -19.601 1.00 96.06 86 LYS A CA 1
ATOM 717 C C . LYS A 1 86 ? -3.427 8.888 -19.568 1.00 96.06 86 LYS A C 1
ATOM 719 O O . LYS A 1 86 ? -4.284 8.219 -20.132 1.00 96.06 86 LYS A O 1
ATOM 724 N N . ASN A 1 87 ? -2.371 8.337 -18.965 1.00 93.38 87 ASN A N 1
ATOM 725 C CA . ASN A 1 87 ? -2.062 6.906 -19.070 1.00 93.38 87 ASN A CA 1
ATOM 726 C C . ASN A 1 87 ? -2.605 6.056 -17.918 1.00 93.38 87 ASN A C 1
ATOM 728 O O . ASN A 1 87 ? -2.595 4.832 -18.053 1.00 93.38 87 ASN A O 1
ATOM 732 N N . TRP A 1 88 ? -3.028 6.664 -16.807 1.00 92.00 88 TRP A N 1
ATOM 733 C CA . TRP A 1 88 ? -3.430 5.934 -15.598 1.00 92.00 88 TRP A CA 1
ATOM 734 C C . TRP A 1 88 ? -4.810 6.339 -15.090 1.00 92.00 88 TRP A C 1
ATOM 736 O O . TRP A 1 88 ? -5.619 5.460 -14.831 1.00 92.00 88 TRP A O 1
ATOM 746 N N . PHE A 1 89 ? -5.106 7.639 -15.005 1.00 90.69 89 PHE A N 1
ATOM 747 C CA . PHE A 1 89 ? -6.396 8.110 -14.480 1.00 90.69 89 PHE A CA 1
ATOM 748 C C . PHE A 1 89 ? -7.504 8.148 -15.536 1.00 90.69 89 PHE A C 1
ATOM 750 O O . PHE A 1 89 ? -8.643 7.816 -15.242 1.00 90.69 89 PHE A O 1
ATOM 757 N N . ASN A 1 90 ? -7.186 8.550 -16.768 1.00 92.75 90 ASN A N 1
ATOM 758 C CA . ASN A 1 90 ? -8.189 8.728 -17.825 1.00 92.75 90 ASN A CA 1
ATOM 759 C C . ASN A 1 90 ? -8.371 7.486 -18.705 1.00 92.75 90 ASN A C 1
ATOM 761 O O . ASN A 1 90 ? -9.221 7.488 -19.592 1.00 92.75 90 ASN A O 1
ATOM 765 N N . LYS A 1 91 ? -7.535 6.458 -18.530 1.00 88.88 91 LYS A N 1
ATOM 766 C CA . LYS A 1 91 ? -7.611 5.237 -19.328 1.00 88.88 91 LYS A CA 1
ATOM 767 C C . LYS A 1 91 ? -8.464 4.216 -18.584 1.00 88.88 91 LYS A C 1
ATOM 769 O O . LYS A 1 91 ? -8.047 3.706 -17.548 1.00 88.88 91 LYS A O 1
ATOM 774 N N . GLU A 1 92 ? -9.639 3.945 -19.136 1.00 88.12 92 GLU A N 1
ATOM 775 C CA . GLU A 1 92 ? -10.627 3.014 -18.589 1.00 88.12 92 GLU A CA 1
ATOM 776 C C . GLU A 1 92 ? -10.000 1.651 -18.251 1.00 88.12 92 GLU A C 1
ATOM 778 O O . GLU A 1 92 ? -9.163 1.131 -18.998 1.00 88.12 92 GLU A O 1
ATOM 783 N N . GLY A 1 93 ? -10.343 1.096 -17.086 1.00 83.81 93 GLY A N 1
ATOM 784 C CA . GLY A 1 93 ? -9.854 -0.203 -16.622 1.00 83.81 93 GLY A CA 1
ATOM 785 C C . GLY A 1 93 ? -8.438 -0.193 -16.032 1.00 83.81 93 GLY A C 1
ATOM 786 O O . GLY A 1 93 ? -8.064 -1.126 -15.319 1.00 83.81 93 GLY A O 1
ATOM 787 N N . ARG A 1 94 ? -7.598 0.813 -16.323 1.00 86.06 94 ARG A N 1
ATOM 788 C CA . ARG A 1 94 ? -6.216 0.838 -15.807 1.00 86.06 94 ARG A CA 1
ATOM 789 C C . ARG A 1 94 ? -6.150 1.214 -14.342 1.00 86.06 94 ARG A C 1
ATOM 791 O O . ARG A 1 94 ? -5.306 0.661 -13.639 1.00 86.06 94 ARG A O 1
ATOM 798 N N . LEU A 1 95 ? -7.009 2.131 -13.905 1.00 82.00 95 LEU A N 1
ATOM 799 C CA . LEU A 1 95 ? -7.094 2.507 -12.502 1.00 82.00 95 LEU A CA 1
ATOM 800 C C . LEU A 1 95 ? -7.458 1.282 -11.666 1.00 82.00 95 LEU A C 1
ATOM 802 O O . LEU A 1 95 ? -6.800 1.006 -10.677 1.00 82.00 95 LEU A O 1
ATOM 806 N N . GLU A 1 96 ? -8.410 0.475 -12.123 1.00 81.00 96 GLU A N 1
ATOM 807 C CA . GLU A 1 96 ? -8.853 -0.743 -11.451 1.00 81.00 96 GLU A CA 1
ATOM 808 C C . GLU A 1 96 ? -7.751 -1.814 -11.411 1.00 81.00 96 GLU A C 1
ATOM 810 O O . GLU A 1 96 ? -7.504 -2.422 -10.367 1.00 81.00 96 GLU A O 1
ATOM 815 N N . LYS A 1 97 ? -7.042 -2.005 -12.534 1.00 83.19 97 LYS A N 1
ATOM 816 C CA . LYS A 1 97 ? -5.906 -2.941 -12.646 1.00 83.19 97 LYS A CA 1
ATOM 817 C C . LYS A 1 97 ? -4.708 -2.526 -11.787 1.00 83.19 97 LYS A C 1
ATOM 819 O O . LYS A 1 97 ? -3.904 -3.371 -11.404 1.00 83.19 97 LYS A O 1
ATOM 824 N N . TRP A 1 98 ? -4.550 -1.240 -11.496 1.00 78.50 98 TRP A N 1
ATOM 825 C CA . TRP A 1 98 ? -3.426 -0.711 -10.724 1.00 78.50 98 TRP A CA 1
ATOM 826 C C . TRP A 1 98 ? -3.751 -0.497 -9.240 1.00 78.50 98 TRP A C 1
ATOM 828 O O . TRP A 1 98 ? -2.976 -0.909 -8.382 1.00 78.50 98 TRP A O 1
ATOM 838 N N . ALA A 1 99 ? -4.879 0.137 -8.929 1.00 62.66 99 ALA A N 1
ATOM 839 C CA . ALA A 1 99 ? -5.139 0.759 -7.632 1.00 62.66 99 ALA A CA 1
ATOM 840 C C . ALA A 1 99 ? -5.648 -0.206 -6.548 1.00 62.66 99 ALA A C 1
ATOM 842 O O . ALA A 1 99 ? -5.778 0.194 -5.394 1.00 62.66 99 ALA A O 1
ATOM 843 N N . PHE A 1 100 ? -5.911 -1.479 -6.871 1.00 63.38 100 PHE A N 1
ATOM 844 C CA . PHE A 1 100 ? -6.620 -2.369 -5.937 1.00 63.38 100 PHE A CA 1
ATOM 845 C C . PHE A 1 100 ? -5.926 -3.664 -5.571 1.00 63.38 100 PHE A C 1
ATOM 847 O O . PHE A 1 100 ? -6.449 -4.399 -4.735 1.00 63.38 100 PHE A O 1
ATOM 854 N N . PHE A 1 101 ? -4.720 -3.920 -6.075 1.00 6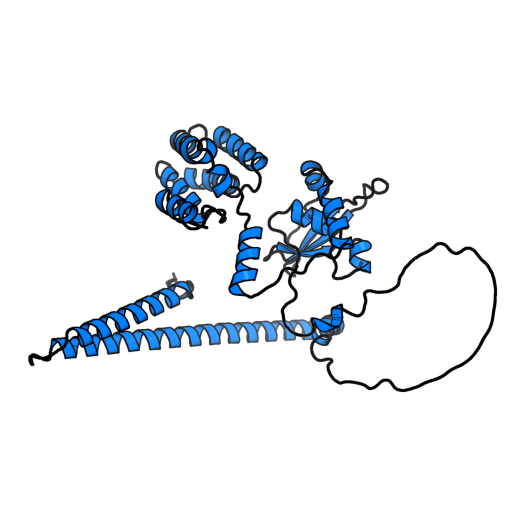1.12 101 PHE A N 1
ATOM 855 C CA . PHE A 1 101 ? -3.941 -5.032 -5.548 1.00 61.12 101 PHE A CA 1
ATOM 856 C C . PHE A 1 101 ? -3.268 -4.616 -4.243 1.00 61.12 101 PHE A C 1
ATOM 858 O O . PHE A 1 101 ? -2.091 -4.256 -4.190 1.00 61.12 101 PHE A O 1
ATOM 865 N N . THR A 1 102 ? -4.055 -4.601 -3.170 1.00 58.31 102 THR A N 1
ATOM 866 C CA . THR A 1 102 ? -3.525 -4.299 -1.844 1.00 58.31 102 THR A CA 1
ATOM 867 C C . THR A 1 102 ? -2.446 -5.328 -1.503 1.00 58.31 102 THR A C 1
ATOM 869 O O . THR A 1 102 ? -2.599 -6.521 -1.762 1.00 58.31 102 THR A O 1
ATOM 872 N N . GLU A 1 103 ? -1.348 -4.891 -0.884 1.00 58.69 103 GLU A N 1
ATOM 873 C CA . GLU A 1 103 ? -0.286 -5.772 -0.369 1.00 58.69 103 GLU A CA 1
ATOM 874 C C . GLU A 1 103 ? -0.858 -6.948 0.445 1.00 58.69 103 GLU A C 1
ATOM 876 O O . GLU A 1 103 ? -0.319 -8.052 0.452 1.00 58.69 103 GLU A O 1
ATOM 881 N N . ARG A 1 104 ? -2.017 -6.725 1.069 1.00 58.88 104 ARG A N 1
ATOM 882 C CA . ARG A 1 104 ? -2.849 -7.723 1.728 1.00 58.88 104 ARG A CA 1
ATOM 883 C C . ARG A 1 104 ? -3.263 -8.868 0.796 1.00 58.88 104 ARG A C 1
ATOM 885 O O . ARG A 1 104 ? -3.036 -10.020 1.151 1.00 58.88 104 ARG A O 1
ATOM 892 N N . GLU A 1 105 ? -3.832 -8.588 -0.375 1.00 64.06 105 GLU A N 1
ATOM 893 C CA . GLU A 1 105 ? -4.209 -9.612 -1.360 1.00 64.06 105 GLU A CA 1
ATOM 894 C C . GLU A 1 105 ? -2.990 -10.343 -1.917 1.00 64.06 105 GLU A C 1
ATOM 896 O O . GLU A 1 105 ? -3.009 -11.573 -1.985 1.00 64.06 105 GLU A O 1
ATOM 901 N N . PHE A 1 106 ? -1.896 -9.627 -2.215 1.00 66.12 106 PHE A N 1
ATOM 902 C CA . PHE A 1 106 ? -0.645 -10.272 -2.624 1.00 66.12 106 PHE A CA 1
ATOM 903 C C . PHE A 1 106 ? -0.127 -11.212 -1.547 1.00 66.12 106 PHE A C 1
ATOM 905 O O . PHE A 1 106 ? 0.212 -12.354 -1.831 1.00 66.12 106 PHE A O 1
ATOM 912 N N . ARG A 1 107 ? -0.070 -10.747 -0.299 1.00 64.81 107 ARG A N 1
ATOM 913 C CA . ARG A 1 107 ? 0.442 -11.520 0.828 1.00 64.81 107 ARG A CA 1
ATOM 914 C C . ARG A 1 107 ? -0.454 -12.714 1.118 1.00 64.81 107 ARG A C 1
ATOM 916 O O . ARG A 1 107 ? 0.071 -13.793 1.370 1.00 64.81 107 ARG A O 1
ATOM 923 N N . PHE A 1 108 ? -1.776 -12.568 1.027 1.00 65.94 108 PHE A N 1
ATOM 924 C CA . PHE A 1 108 ? -2.704 -13.694 1.130 1.00 65.94 108 PHE A CA 1
ATOM 925 C C . PHE A 1 108 ? -2.502 -14.699 -0.006 1.00 65.94 108 PHE A C 1
ATOM 927 O O . PHE A 1 108 ? -2.363 -15.890 0.267 1.00 65.94 108 PHE A O 1
ATOM 934 N N . ALA A 1 109 ? -2.417 -14.239 -1.255 1.00 65.94 109 ALA A N 1
ATOM 935 C CA . ALA A 1 109 ? -2.170 -15.095 -2.411 1.00 65.94 109 ALA A CA 1
ATOM 936 C C . ALA A 1 109 ? -0.806 -15.798 -2.314 1.00 65.94 109 ALA A C 1
ATOM 938 O O . ALA A 1 109 ? -0.715 -17.010 -2.495 1.00 65.94 109 ALA A O 1
ATOM 939 N N . TYR A 1 110 ? 0.250 -15.072 -1.955 1.00 68.50 110 TYR A N 1
ATOM 940 C CA . TYR A 1 110 ? 1.599 -15.592 -1.760 1.00 68.50 110 TYR A CA 1
ATOM 941 C C . TYR A 1 110 ? 1.654 -16.624 -0.629 1.00 68.50 110 TYR A C 1
ATOM 943 O O . TYR A 1 110 ? 2.172 -17.720 -0.819 1.00 68.50 110 TYR A O 1
ATOM 951 N N . LEU A 1 111 ? 1.095 -16.317 0.547 1.00 66.44 111 LEU A N 1
ATOM 952 C CA . LEU A 1 111 ? 1.072 -17.253 1.676 1.00 66.44 111 LEU A CA 1
ATOM 953 C C . LEU A 1 111 ? 0.262 -18.515 1.355 1.00 66.44 111 LEU A C 1
ATOM 955 O O . LEU A 1 111 ? 0.691 -19.615 1.715 1.00 66.44 111 LEU A O 1
ATOM 959 N N . LYS A 1 112 ? -0.855 -18.369 0.634 1.00 66.88 112 LYS A N 1
ATOM 960 C CA . LYS A 1 112 ? -1.674 -19.491 0.166 1.00 66.88 112 LYS A CA 1
ATOM 961 C C . LYS A 1 112 ? -0.905 -20.377 -0.818 1.00 66.88 112 LYS A C 1
ATOM 963 O O . LYS A 1 112 ? -0.864 -21.588 -0.640 1.00 66.88 112 LYS A O 1
ATOM 968 N N . THR A 1 113 ? -0.268 -19.778 -1.824 1.00 68.88 113 THR A N 1
ATOM 969 C CA . THR A 1 113 ? 0.423 -20.493 -2.916 1.00 68.88 113 THR A CA 1
ATOM 970 C C . THR A 1 113 ? 1.775 -21.084 -2.516 1.00 68.88 113 THR A C 1
ATOM 972 O O . THR A 1 113 ? 2.087 -22.201 -2.910 1.00 68.88 113 THR A O 1
ATOM 975 N N . LYS A 1 114 ? 2.601 -20.363 -1.748 1.00 70.00 114 LYS A N 1
ATOM 976 C CA . LYS A 1 114 ? 3.992 -20.765 -1.461 1.00 70.00 114 LYS A CA 1
ATOM 977 C C . LYS A 1 114 ? 4.177 -21.521 -0.158 1.00 70.00 114 LYS A C 1
ATOM 979 O O . LYS A 1 114 ? 5.209 -22.159 0.024 1.00 70.00 114 LYS A O 1
ATOM 984 N N . ARG A 1 115 ? 3.237 -21.409 0.778 1.00 69.25 115 ARG A N 1
ATOM 985 C CA . ARG A 1 115 ? 3.377 -21.991 2.120 1.00 69.25 115 ARG A CA 1
ATOM 986 C C . ARG A 1 115 ? 2.170 -22.823 2.547 1.00 69.25 115 ARG A C 1
ATOM 988 O O . ARG A 1 115 ? 2.089 -23.190 3.715 1.00 69.25 115 ARG A O 1
ATOM 995 N N . SER A 1 116 ? 1.241 -23.085 1.625 1.00 68.62 116 SER A N 1
ATOM 996 C CA . SER A 1 116 ? 0.007 -23.842 1.868 1.00 68.62 116 SER A CA 1
ATOM 997 C C . SER A 1 116 ? -0.801 -23.331 3.066 1.00 68.62 116 SER A C 1
ATOM 999 O O . SER A 1 116 ? -1.548 -24.090 3.682 1.00 68.62 116 SER A O 1
ATOM 1001 N N . PHE A 1 117 ? -0.659 -22.048 3.426 1.00 68.19 117 PHE A N 1
ATOM 1002 C CA . PHE A 1 117 ? -1.453 -21.476 4.505 1.00 68.19 117 PHE A CA 1
ATOM 1003 C C . PHE A 1 117 ? -2.890 -21.333 4.020 1.00 68.19 117 PHE A C 1
ATOM 1005 O O . PHE A 1 117 ? -3.181 -20.537 3.126 1.00 68.19 117 PHE A O 1
ATOM 1012 N N . GLN A 1 118 ? -3.792 -22.084 4.640 1.00 62.66 118 GLN A N 1
ATOM 1013 C CA . GLN A 1 118 ? -5.216 -21.828 4.511 1.00 62.66 118 GLN A CA 1
ATOM 1014 C C . GLN A 1 118 ? -5.576 -20.678 5.461 1.00 62.66 118 GLN A C 1
ATOM 1016 O O . GLN A 1 118 ? -5.182 -20.716 6.632 1.00 62.66 118 GLN A O 1
ATOM 1021 N N . PRO A 1 119 ? -6.281 -19.635 4.989 1.00 67.00 119 PRO A N 1
ATOM 1022 C CA . PRO A 1 119 ? -6.890 -18.668 5.889 1.00 67.00 119 PRO A CA 1
ATOM 1023 C C . PRO A 1 119 ? -7.787 -19.424 6.868 1.00 67.00 119 PRO A C 1
ATOM 1025 O O . PRO A 1 119 ? -8.585 -20.254 6.436 1.00 67.00 119 PRO A O 1
ATOM 1028 N N . ILE A 1 120 ? -7.669 -19.150 8.167 1.00 73.69 120 ILE A N 1
ATOM 1029 C CA . ILE A 1 120 ? -8.627 -19.690 9.133 1.00 73.69 120 ILE A CA 1
ATOM 1030 C C . ILE A 1 120 ? -9.983 -19.050 8.807 1.00 73.69 120 ILE A C 1
ATOM 1032 O O . ILE A 1 120 ? -10.070 -17.816 8.827 1.00 73.69 120 ILE A O 1
ATOM 1036 N N . PRO A 1 121 ? -11.024 -19.838 8.479 1.00 77.88 121 PRO A N 1
ATOM 1037 C CA . PRO A 1 121 ? -12.358 -19.295 8.289 1.00 77.88 121 PRO A CA 1
ATOM 1038 C C . PRO A 1 121 ? -12.794 -18.569 9.558 1.00 77.88 121 PRO A C 1
ATOM 1040 O O . PRO A 1 121 ? -12.572 -19.056 10.670 1.00 77.88 121 PRO A O 1
ATOM 1043 N N . TRP A 1 122 ? -13.412 -17.402 9.407 1.00 80.94 122 TRP A N 1
ATOM 1044 C CA . TRP A 1 122 ? -13.946 -16.691 10.558 1.00 80.94 122 TRP A CA 1
ATOM 1045 C C . TRP A 1 122 ? -15.049 -17.506 11.216 1.00 80.94 122 TRP A C 1
ATOM 1047 O O . TRP A 1 122 ? -15.943 -18.030 10.549 1.00 80.94 122 TRP A O 1
ATOM 1057 N N . ARG A 1 123 ? -15.014 -17.579 12.547 1.00 89.12 123 ARG A N 1
ATOM 1058 C CA . ARG A 1 123 ? -16.178 -18.038 13.303 1.00 89.12 123 ARG A CA 1
ATOM 1059 C C . ARG A 1 123 ? -17.291 -17.011 13.114 1.00 89.12 123 ARG A C 1
ATOM 1061 O O . ARG A 1 123 ? -17.007 -15.818 13.004 1.00 89.12 123 ARG A O 1
ATOM 1068 N N . LYS A 1 124 ? -18.554 -17.446 13.158 1.00 90.62 124 LYS A N 1
ATOM 1069 C CA . LYS A 1 124 ? -19.725 -16.562 13.002 1.00 90.62 124 LYS A CA 1
ATOM 1070 C C . LYS A 1 124 ? -19.621 -15.292 13.861 1.00 90.62 124 LYS A C 1
ATOM 1072 O O . LYS A 1 124 ? -19.759 -14.187 13.350 1.00 90.62 124 LYS A O 1
ATOM 1077 N N . GLY A 1 125 ? -19.254 -15.439 15.136 1.00 91.56 125 GLY A N 1
ATOM 1078 C CA . GLY A 1 125 ? -19.085 -14.294 16.033 1.00 91.56 125 GLY A CA 1
ATOM 1079 C C . GLY A 1 125 ? -17.916 -13.363 15.674 1.00 91.56 125 GLY A C 1
ATOM 1080 O O . GLY A 1 125 ? -17.960 -12.177 15.992 1.00 91.56 125 GLY A O 1
ATOM 1081 N N . ASP A 1 126 ? -16.848 -13.854 15.044 1.00 91.12 126 ASP A N 1
ATOM 1082 C CA . ASP A 1 126 ? -15.741 -12.992 14.605 1.00 91.12 126 ASP A CA 1
ATOM 1083 C C . ASP A 1 126 ? -16.147 -12.186 13.364 1.00 91.12 126 ASP A C 1
ATOM 1085 O O . ASP A 1 126 ? -15.841 -10.996 13.287 1.00 91.12 126 ASP A O 1
ATOM 1089 N N . GLU A 1 127 ? -16.921 -12.787 12.454 1.00 91.38 127 GLU A N 1
ATOM 1090 C CA . GLU A 1 127 ? -17.496 -12.078 11.305 1.00 91.38 127 GLU A CA 1
ATOM 1091 C C . GLU A 1 127 ? -18.496 -11.004 11.755 1.00 91.38 127 GLU A C 1
ATOM 1093 O O . GLU A 1 127 ? -18.436 -9.879 11.275 1.00 91.38 127 GLU A O 1
ATOM 1098 N N . GLU A 1 128 ? -19.349 -11.286 12.745 1.00 94.31 128 GLU A N 1
ATOM 1099 C CA . GLU A 1 128 ? -20.255 -10.282 13.325 1.00 94.31 128 GLU A CA 1
ATOM 1100 C C . GLU A 1 128 ? -19.494 -9.095 13.942 1.00 94.31 128 GLU A C 1
ATOM 1102 O O . GLU A 1 128 ? -19.903 -7.940 13.797 1.00 94.31 128 GLU A O 1
ATOM 1107 N N . ARG A 1 129 ? -18.360 -9.342 14.615 1.00 93.50 129 ARG A N 1
ATOM 1108 C CA . ARG A 1 129 ? -17.501 -8.270 15.156 1.00 93.50 129 ARG A CA 1
ATOM 1109 C C . ARG A 1 129 ? -16.843 -7.458 14.054 1.00 93.50 129 ARG A C 1
ATOM 1111 O O . ARG A 1 129 ? -16.783 -6.234 14.169 1.00 93.50 129 ARG A O 1
ATOM 1118 N N . LYS A 1 130 ? -16.369 -8.127 13.005 1.00 93.44 130 LYS A N 1
ATOM 1119 C CA . LYS A 1 130 ? -15.822 -7.474 11.819 1.00 93.44 130 LYS A CA 1
ATOM 1120 C C . LYS A 1 130 ? -16.881 -6.607 11.139 1.00 93.44 130 LYS A C 1
ATOM 1122 O O . LYS A 1 130 ? -16.637 -5.428 10.940 1.00 93.44 130 LYS A O 1
ATOM 1127 N N . GLN A 1 131 ? -18.089 -7.124 10.922 1.00 92.38 131 GLN A N 1
ATOM 1128 C CA . GLN A 1 131 ? -19.209 -6.356 10.374 1.00 92.38 131 GLN A CA 1
ATOM 1129 C C . GLN A 1 131 ? -19.560 -5.134 11.232 1.00 92.38 131 GLN A C 1
ATOM 1131 O O . GLN A 1 131 ? -19.847 -4.070 10.693 1.00 92.38 131 GLN A O 1
ATOM 1136 N N . LYS A 1 132 ? -19.521 -5.247 12.567 1.00 93.88 132 LYS A N 1
ATOM 1137 C CA . LYS A 1 132 ? -19.710 -4.091 13.462 1.00 93.88 132 LYS A CA 1
ATOM 1138 C C . LYS A 1 132 ? -18.617 -3.033 13.274 1.00 93.88 132 LYS A C 1
ATOM 1140 O O . LYS A 1 132 ? -18.942 -1.853 13.241 1.00 93.88 132 LYS A O 1
ATOM 1145 N N . ALA A 1 133 ? -17.357 -3.439 13.117 1.00 94.00 133 ALA A N 1
ATOM 1146 C CA . ALA A 1 133 ? -16.267 -2.515 12.796 1.00 94.00 133 ALA A CA 1
ATOM 1147 C C . ALA A 1 133 ? -16.408 -1.910 11.385 1.00 94.00 133 ALA A C 1
ATOM 1149 O O . ALA A 1 133 ? -16.109 -0.735 11.188 1.00 94.00 133 ALA A O 1
ATOM 1150 N N . ASP A 1 134 ? -16.911 -2.680 10.418 1.00 89.38 134 ASP A N 1
ATOM 1151 C CA . ASP A 1 134 ? -17.121 -2.246 9.032 1.00 89.38 134 ASP A CA 1
ATOM 1152 C C . ASP A 1 134 ? -18.277 -1.233 8.891 1.00 89.38 134 ASP A C 1
ATOM 1154 O O . ASP A 1 134 ? -18.260 -0.408 7.980 1.00 89.38 134 ASP A O 1
ATOM 1158 N N . LYS A 1 135 ? -19.244 -1.229 9.821 1.00 93.31 135 LYS A N 1
ATOM 1159 C CA . LYS A 1 135 ? -20.349 -0.250 9.859 1.00 93.31 135 LYS A CA 1
ATOM 1160 C C . LYS A 1 135 ? -19.918 1.173 10.225 1.00 93.31 135 LYS A C 1
ATOM 1162 O O . LYS A 1 135 ? -20.631 2.109 9.883 1.00 93.31 135 LYS A O 1
ATOM 1167 N N . VAL A 1 136 ? -18.787 1.344 10.910 1.00 92.06 136 VAL A N 1
ATOM 1168 C CA . VAL A 1 136 ? -18.246 2.676 11.236 1.00 92.06 136 VAL A CA 1
ATOM 1169 C C . VAL A 1 136 ? -17.774 3.344 9.942 1.00 92.06 136 VAL A C 1
ATOM 1171 O O . VAL A 1 136 ? -17.185 2.679 9.087 1.00 92.06 136 VAL A O 1
ATOM 1174 N N . SER A 1 137 ? -18.028 4.636 9.740 1.00 92.25 137 SER A N 1
ATOM 1175 C CA . SER A 1 137 ? -17.496 5.325 8.551 1.00 92.25 137 SER A CA 1
ATOM 1176 C C . SER A 1 137 ? -15.961 5.389 8.606 1.00 92.25 137 SER A C 1
ATOM 1178 O O . SER A 1 137 ? -15.377 5.320 9.685 1.00 92.25 137 SER A O 1
ATOM 1180 N N . PHE A 1 138 ? -15.271 5.488 7.464 1.00 87.56 138 PHE A N 1
ATOM 1181 C CA . PHE A 1 138 ? -13.800 5.530 7.482 1.00 87.56 138 PHE A CA 1
ATOM 1182 C C . PHE A 1 138 ? -13.274 6.752 8.253 1.00 87.56 138 PHE A C 1
ATOM 1184 O O . PHE A 1 138 ? -12.401 6.602 9.104 1.00 87.56 138 PHE A O 1
ATOM 1191 N N . ASP A 1 139 ? -13.864 7.929 8.030 1.00 88.50 139 ASP A N 1
ATOM 1192 C CA . ASP A 1 139 ? -13.467 9.167 8.711 1.00 88.50 139 ASP A CA 1
ATOM 1193 C C . ASP A 1 139 ? -13.676 9.087 10.226 1.00 88.50 139 ASP A C 1
ATOM 1195 O O . ASP A 1 139 ? -12.866 9.579 11.007 1.00 88.50 139 ASP A O 1
ATOM 1199 N N . GLU A 1 140 ? -14.769 8.463 10.662 1.00 92.75 140 GLU A N 1
ATOM 1200 C CA . GLU A 1 140 ? -15.034 8.225 12.079 1.00 92.75 140 GLU A CA 1
ATOM 1201 C C . GLU A 1 140 ? -14.062 7.209 12.667 1.00 92.75 140 GLU A C 1
ATOM 1203 O O . GLU A 1 140 ? -13.463 7.479 13.701 1.00 92.75 140 GLU A O 1
ATOM 1208 N N . ALA A 1 141 ? -13.819 6.096 11.973 1.00 92.50 141 ALA A N 1
ATOM 1209 C CA . ALA A 1 141 ? -12.842 5.100 12.391 1.00 92.50 141 ALA A CA 1
ATOM 1210 C C . ALA A 1 141 ? -11.442 5.714 12.555 1.00 92.50 141 ALA A C 1
ATOM 1212 O O . ALA A 1 141 ? -10.726 5.379 13.497 1.00 92.50 141 ALA A O 1
ATOM 1213 N N . GLN A 1 142 ? -11.063 6.634 11.663 1.00 91.62 142 GLN A N 1
ATOM 1214 C CA . GLN A 1 142 ? -9.807 7.370 11.751 1.00 91.62 142 GLN A CA 1
ATOM 1215 C C . GLN A 1 142 ? -9.780 8.318 12.958 1.00 91.62 142 GLN A C 1
ATOM 1217 O O . GLN A 1 142 ? -8.761 8.385 13.639 1.00 91.62 142 GLN A O 1
ATOM 1222 N N . ARG A 1 143 ? -10.889 9.008 13.264 1.00 93.25 143 ARG A N 1
ATOM 1223 C CA . ARG A 1 143 ? -11.008 9.860 14.464 1.00 93.25 143 ARG A CA 1
ATOM 1224 C C . ARG A 1 143 ? -10.975 9.070 15.771 1.00 93.25 143 ARG A C 1
ATOM 1226 O O . ARG A 1 143 ? -10.455 9.575 16.754 1.00 93.25 143 ARG A O 1
ATOM 1233 N N . MET A 1 144 ? -11.489 7.842 15.777 1.00 95.06 144 MET A N 1
ATOM 1234 C CA . MET A 1 144 ? -11.464 6.961 16.951 1.00 95.06 144 MET A CA 1
ATOM 1235 C C . MET A 1 144 ? -10.053 6.487 17.318 1.00 95.06 144 MET A C 1
ATOM 1237 O O . MET A 1 144 ? -9.872 5.838 18.345 1.00 95.06 144 MET A O 1
ATOM 1241 N N . ILE A 1 145 ? -9.053 6.724 16.473 1.00 93.81 145 ILE A N 1
ATOM 1242 C CA . ILE A 1 145 ? -7.705 6.210 16.657 1.00 93.81 145 ILE A CA 1
ATOM 1243 C C . ILE A 1 145 ? -6.768 7.365 16.979 1.00 93.81 145 ILE A C 1
ATOM 1245 O O . ILE A 1 145 ? -6.482 8.220 16.143 1.00 93.81 145 ILE A O 1
ATOM 1249 N N . GLU A 1 146 ? -6.220 7.330 18.186 1.00 90.88 146 GLU A N 1
ATOM 1250 C CA . GLU A 1 146 ? -5.200 8.270 18.616 1.00 90.88 146 GLU A CA 1
ATOM 1251 C C . GLU A 1 146 ? -3.823 7.636 18.458 1.00 90.88 146 GLU A C 1
ATOM 1253 O O . GLU A 1 146 ? -3.457 6.639 19.101 1.00 90.88 146 GLU A O 1
ATOM 1258 N N . TYR A 1 147 ? -3.034 8.240 17.573 1.00 78.44 147 TYR A N 1
ATOM 1259 C CA . TYR A 1 147 ? -1.642 7.875 17.436 1.00 78.44 147 TYR A CA 1
ATOM 1260 C C . TYR A 1 147 ? -0.872 8.455 18.617 1.00 78.44 147 TYR A C 1
ATOM 1262 O O . TYR A 1 147 ? -0.541 9.639 18.646 1.00 78.44 147 TYR A O 1
ATOM 1270 N N . ASN A 1 148 ? -0.542 7.602 19.582 1.00 77.12 148 ASN A N 1
ATOM 1271 C CA . ASN A 1 148 ? 0.484 7.941 20.550 1.00 77.12 148 ASN A CA 1
ATOM 1272 C C . ASN A 1 148 ? 1.815 7.990 19.799 1.00 77.12 148 ASN A C 1
ATOM 1274 O O . ASN A 1 148 ? 2.478 6.972 19.621 1.00 77.12 148 ASN A O 1
ATOM 1278 N N . SER A 1 149 ? 2.217 9.185 19.364 1.00 58.38 149 SER A N 1
ATOM 1279 C CA . SER A 1 149 ? 3.491 9.449 18.684 1.00 58.38 149 SER A CA 1
ATOM 1280 C C . SER A 1 149 ? 4.723 9.210 19.565 1.00 58.38 149 SER A C 1
ATOM 1282 O O . SER A 1 149 ? 5.831 9.594 19.192 1.00 58.38 149 SER A O 1
ATOM 1284 N N . GLY A 1 150 ? 4.542 8.606 20.742 1.00 59.78 150 GLY A N 1
ATOM 1285 C CA . GLY A 1 150 ? 5.629 8.158 21.592 1.00 59.78 150 GLY A CA 1
ATOM 1286 C C . GLY A 1 150 ? 6.540 7.200 20.833 1.00 59.78 150 GLY A C 1
ATOM 1287 O O . GLY A 1 150 ? 6.093 6.420 19.988 1.00 59.78 150 GLY A O 1
ATOM 1288 N N . GLN A 1 151 ? 7.838 7.281 21.129 1.00 64.44 151 GLN A N 1
ATOM 1289 C CA . GLN A 1 151 ? 8.824 6.348 20.597 1.00 64.44 151 GLN A CA 1
ATOM 1290 C C . GLN A 1 151 ? 8.337 4.900 20.769 1.00 64.44 151 GLN A C 1
ATOM 1292 O O . GLN A 1 151 ? 7.708 4.586 21.788 1.00 64.44 151 GLN A O 1
ATOM 1297 N N . PRO A 1 152 ? 8.619 4.011 19.794 1.00 72.81 152 PRO A N 1
ATOM 1298 C CA . PRO A 1 152 ? 8.355 2.590 19.963 1.00 72.81 152 PRO A CA 1
ATOM 1299 C C . PRO A 1 152 ? 8.932 2.139 21.304 1.00 72.81 152 PRO A C 1
ATOM 1301 O O . PRO A 1 152 ? 10.024 2.558 21.693 1.00 72.81 152 PRO A O 1
ATOM 1304 N N . CYS A 1 153 ? 8.178 1.310 22.023 1.00 78.75 153 CYS A N 1
ATOM 1305 C CA . CYS A 1 153 ? 8.658 0.736 23.269 1.00 78.75 153 CYS A CA 1
ATOM 1306 C C . CYS A 1 153 ? 9.995 0.020 23.002 1.00 78.75 153 CYS A C 1
ATOM 1308 O O . CYS A 1 153 ? 10.217 -0.504 21.906 1.00 78.75 153 CYS A O 1
ATOM 1310 N N . ASN A 1 154 ? 10.880 -0.034 24.003 1.00 84.75 154 ASN A N 1
ATOM 1311 C CA . ASN A 1 154 ? 12.206 -0.661 23.873 1.00 84.75 154 ASN A CA 1
ATOM 1312 C C . ASN A 1 154 ? 12.146 -2.132 23.400 1.00 84.75 154 ASN A C 1
ATOM 1314 O O . ASN A 1 154 ? 13.137 -2.672 22.923 1.00 84.75 154 ASN A O 1
ATOM 1318 N N . ASP A 1 155 ? 10.978 -2.774 23.492 1.00 85.94 155 ASP A N 1
ATOM 1319 C CA . ASP A 1 155 ? 10.702 -4.132 23.019 1.00 85.94 155 ASP A CA 1
ATOM 1320 C C . ASP A 1 155 ? 10.338 -4.225 21.518 1.00 85.94 155 ASP A C 1
ATOM 1322 O O . ASP A 1 155 ? 9.965 -5.297 21.031 1.00 85.94 155 ASP A O 1
ATOM 1326 N N . GLY A 1 156 ? 10.423 -3.119 20.769 1.00 87.56 156 GLY A N 1
ATOM 1327 C CA . GLY A 1 156 ? 10.079 -3.061 19.347 1.00 87.56 156 GLY A CA 1
ATOM 1328 C C . GLY A 1 156 ? 8.574 -3.108 19.070 1.00 87.56 156 GLY A C 1
ATOM 1329 O O . GLY A 1 156 ? 8.165 -3.429 17.946 1.00 87.56 156 GLY A O 1
ATOM 1330 N N . ARG A 1 157 ? 7.739 -2.818 20.074 1.00 89.94 157 ARG A N 1
ATOM 1331 C CA . ARG A 1 157 ? 6.283 -2.743 19.929 1.00 89.94 157 ARG A CA 1
ATOM 1332 C C . ARG A 1 157 ? 5.799 -1.298 19.899 1.00 89.94 157 ARG A C 1
ATOM 1334 O O . ARG A 1 157 ? 6.314 -0.423 20.589 1.00 89.94 157 ARG A O 1
ATOM 1341 N N . LEU A 1 158 ? 4.771 -1.069 19.095 1.00 90.56 158 LEU A N 1
ATOM 1342 C CA . LEU A 1 158 ? 4.023 0.177 19.032 1.00 90.56 158 LEU A CA 1
ATOM 1343 C C . LEU A 1 158 ? 2.729 0.010 19.839 1.00 90.56 158 LEU A C 1
ATOM 1345 O O . LEU A 1 158 ? 2.104 -1.055 19.811 1.00 90.56 158 LEU A O 1
ATOM 1349 N N . ARG A 1 159 ? 2.335 1.061 20.561 1.00 93.00 159 ARG A N 1
ATOM 1350 C CA . ARG A 1 159 ? 1.057 1.132 21.271 1.00 93.00 159 ARG A CA 1
ATOM 1351 C C . ARG A 1 159 ? 0.175 2.179 20.612 1.00 93.00 159 ARG A C 1
ATOM 1353 O O . ARG A 1 159 ? 0.598 3.318 20.459 1.00 93.00 159 ARG A O 1
ATOM 1360 N N . ILE A 1 160 ? -1.035 1.785 20.241 1.00 94.25 160 ILE A N 1
ATOM 1361 C CA . ILE A 1 160 ? -2.022 2.670 19.616 1.00 94.25 160 ILE A CA 1
ATOM 1362 C C . ILE A 1 160 ? -3.222 2.763 20.551 1.00 94.25 160 ILE A C 1
ATOM 1364 O O . ILE A 1 160 ? -3.676 1.730 21.044 1.00 94.25 160 ILE A O 1
ATOM 1368 N N . SER A 1 161 ? -3.727 3.969 20.797 1.00 95.62 161 SER A N 1
ATOM 1369 C CA . SER A 1 161 ? -4.965 4.162 21.549 1.00 95.62 161 SER A CA 1
ATOM 1370 C C . SER A 1 161 ? -6.151 4.149 20.591 1.00 95.62 161 SER A C 1
ATOM 1372 O O . SER A 1 161 ? -6.096 4.744 19.517 1.00 95.62 161 SER A O 1
ATOM 1374 N N . ILE A 1 162 ? -7.221 3.455 20.961 1.00 96.75 162 ILE A N 1
ATOM 1375 C CA . ILE A 1 162 ? -8.447 3.382 20.168 1.00 96.75 162 ILE A CA 1
ATOM 1376 C C . ILE A 1 162 ? -9.668 3.560 21.058 1.00 96.75 162 ILE A C 1
ATOM 1378 O O . ILE A 1 162 ? -9.792 2.902 22.090 1.00 96.75 162 ILE A O 1
ATOM 1382 N N . GLN A 1 163 ? -10.554 4.456 20.654 1.00 96.88 163 GLN A N 1
ATOM 1383 C CA . GLN A 1 163 ? -11.769 4.804 21.368 1.00 96.88 163 GLN A CA 1
ATOM 1384 C C . GLN A 1 163 ? -12.741 3.617 21.416 1.00 96.88 163 GLN A C 1
ATOM 1386 O O . GLN A 1 163 ? -12.784 2.766 20.518 1.00 96.88 163 GLN A O 1
ATOM 1391 N N . SER A 1 164 ? -13.524 3.552 22.488 1.00 94.88 164 SER A N 1
ATOM 1392 C CA . SER A 1 164 ? -14.619 2.605 22.632 1.00 94.88 164 SER A CA 1
ATOM 1393 C C . SER A 1 164 ? -15.688 2.842 21.566 1.00 94.88 164 SER A C 1
ATOM 1395 O O . SER A 1 164 ? -15.986 3.966 21.185 1.00 94.88 164 SER A O 1
ATOM 1397 N N . PHE A 1 165 ? -16.305 1.755 21.109 1.00 91.25 165 PHE A N 1
ATOM 1398 C CA . PHE A 1 165 ? -17.503 1.809 20.259 1.00 91.25 165 PHE A CA 1
ATOM 1399 C C . PHE A 1 165 ? -18.790 2.029 21.062 1.00 91.25 165 PHE A C 1
ATOM 1401 O O . PHE A 1 165 ? -19.875 2.025 20.488 1.00 91.25 165 PHE A O 1
ATOM 1408 N N . ASP A 1 166 ? -18.691 2.029 22.387 1.00 91.00 166 ASP A N 1
ATOM 1409 C CA . ASP A 1 166 ? -19.842 2.168 23.262 1.00 91.00 166 ASP A CA 1
ATOM 1410 C C . ASP A 1 166 ? -20.182 3.662 23.401 1.00 91.00 166 ASP A C 1
ATOM 1412 O O . ASP A 1 166 ? -19.353 4.414 23.925 1.00 91.00 166 ASP A O 1
ATOM 1416 N N . PRO A 1 167 ? -21.355 4.103 22.907 1.00 88.31 167 PRO A N 1
ATOM 1417 C CA . PRO A 1 167 ? -21.736 5.511 22.919 1.00 88.31 167 PRO A CA 1
ATOM 1418 C C . PRO A 1 167 ? -21.908 6.065 24.337 1.00 88.31 167 PRO A C 1
ATOM 1420 O O . PRO A 1 167 ? -21.818 7.277 24.512 1.00 88.31 167 PRO A O 1
ATOM 1423 N N . ASP A 1 168 ? -22.104 5.202 25.338 1.00 93.56 168 ASP A N 1
ATOM 1424 C CA . ASP A 1 168 ? -22.238 5.609 26.738 1.00 93.56 168 ASP A CA 1
ATOM 1425 C C . ASP A 1 168 ? -20.871 5.867 27.392 1.00 93.56 168 ASP A C 1
ATOM 1427 O O . ASP A 1 168 ? -20.784 6.455 28.470 1.00 93.56 168 ASP A O 1
ATOM 1431 N N . THR A 1 169 ? -19.777 5.444 26.745 1.00 92.00 169 THR A N 1
ATOM 1432 C CA . THR A 1 169 ? -18.405 5.613 27.247 1.00 92.00 169 THR A CA 1
ATOM 1433 C C . THR A 1 169 ? -17.451 6.170 26.179 1.00 92.00 169 THR A C 1
ATOM 1435 O O . THR A 1 169 ? -16.401 5.573 25.911 1.00 92.00 169 THR A O 1
ATOM 1438 N N . PRO A 1 170 ? -17.756 7.342 25.585 1.00 90.81 170 PRO A N 1
ATOM 1439 C CA . PRO A 1 170 ? -16.966 7.902 24.491 1.00 90.81 170 PRO A CA 1
ATOM 1440 C C . PRO A 1 170 ? -15.529 8.225 24.923 1.00 90.81 170 PRO A C 1
ATOM 1442 O O . PRO A 1 170 ? -14.607 8.077 24.134 1.00 90.81 170 PRO A O 1
ATOM 1445 N N . ASP A 1 171 ? -15.292 8.573 26.187 1.00 93.62 171 ASP A N 1
ATOM 1446 C CA . ASP A 1 171 ? -13.947 8.907 26.680 1.00 93.62 171 ASP A CA 1
ATOM 1447 C C . ASP A 1 171 ? -13.103 7.675 27.049 1.00 93.62 171 ASP A C 1
ATOM 1449 O O . ASP A 1 171 ? -11.979 7.791 27.540 1.00 93.62 171 ASP A O 1
ATOM 1453 N N . THR A 1 172 ? -13.630 6.465 26.839 1.00 95.75 172 THR A N 1
ATOM 1454 C CA . THR A 1 172 ? -12.887 5.236 27.120 1.00 95.75 172 THR A CA 1
ATOM 1455 C C . THR A 1 172 ? -12.006 4.864 25.938 1.00 95.75 172 THR A C 1
ATOM 1457 O O . THR A 1 172 ? -12.497 4.604 24.842 1.00 95.75 172 THR A O 1
ATOM 1460 N N . TYR A 1 173 ? -10.703 4.742 26.190 1.00 96.44 173 TYR A N 1
ATOM 1461 C CA . TYR A 1 173 ? -9.720 4.286 25.211 1.00 96.44 173 TYR A CA 1
ATOM 1462 C C . TYR A 1 173 ? -9.131 2.933 25.602 1.00 96.44 173 TYR A C 1
ATOM 1464 O O . TYR A 1 173 ? -8.840 2.647 26.765 1.00 96.44 173 TYR A O 1
ATOM 1472 N N . TYR A 1 174 ? -8.902 2.101 24.595 1.00 96.81 174 TYR A N 1
ATOM 1473 C CA . TYR A 1 174 ? -8.205 0.832 24.709 1.00 96.81 174 TYR A CA 1
ATOM 1474 C C . TYR A 1 174 ? -6.840 0.916 24.036 1.00 96.81 174 TYR A C 1
ATOM 1476 O O . TYR A 1 174 ? -6.651 1.627 23.055 1.00 96.81 174 TYR A O 1
ATOM 1484 N N . ILE A 1 175 ? -5.884 0.144 24.542 1.00 96.31 175 ILE A N 1
ATOM 1485 C CA . ILE A 1 175 ? -4.531 0.078 24.004 1.00 96.31 175 ILE A CA 1
ATOM 1486 C C . ILE A 1 175 ? -4.415 -1.143 23.104 1.00 96.31 175 ILE A C 1
ATOM 1488 O O . ILE A 1 175 ? -4.653 -2.278 23.530 1.00 96.31 175 ILE A O 1
ATOM 1492 N N . LEU A 1 176 ? -4.020 -0.905 21.861 1.00 95.44 176 LEU A N 1
ATOM 1493 C CA . LEU A 1 176 ? -3.620 -1.922 20.904 1.00 95.44 176 LEU A CA 1
ATOM 1494 C C . LEU A 1 176 ? -2.108 -2.084 20.936 1.00 95.44 176 LEU A C 1
ATOM 1496 O O . LEU A 1 176 ? -1.373 -1.098 20.957 1.00 95.44 176 LEU A O 1
ATOM 1500 N N . VAL A 1 177 ? -1.643 -3.329 20.902 1.00 92.88 177 VAL A N 1
ATOM 1501 C CA . VAL A 1 177 ? -0.216 -3.648 20.814 1.00 92.88 177 VAL A CA 1
ATOM 1502 C C . VAL A 1 177 ? 0.094 -4.167 19.419 1.00 92.88 177 VAL A C 1
ATOM 1504 O O . VAL A 1 177 ? -0.496 -5.151 18.964 1.00 92.88 177 VAL A O 1
ATOM 1507 N N . VAL A 1 178 ? 1.052 -3.520 18.764 1.00 91.12 178 VAL A N 1
ATOM 1508 C CA . VAL A 1 178 ? 1.471 -3.799 17.390 1.00 91.12 178 VAL A CA 1
ATOM 1509 C C . VAL A 1 178 ? 2.961 -4.122 17.359 1.00 91.12 178 VAL A C 1
ATOM 1511 O O . VAL A 1 178 ? 3.762 -3.459 18.013 1.00 91.12 178 VAL A O 1
ATOM 1514 N N . VAL A 1 179 ? 3.374 -5.114 16.572 1.00 88.56 179 VAL A N 1
ATOM 1515 C CA . VAL A 1 179 ? 4.799 -5.347 16.284 1.00 88.56 179 VAL A CA 1
ATOM 1516 C C . VAL A 1 179 ? 5.273 -4.317 15.261 1.00 88.56 179 VAL A C 1
ATOM 1518 O O . VAL A 1 179 ? 4.902 -4.410 14.092 1.00 88.56 179 VAL A O 1
ATOM 1521 N N . ALA A 1 180 ? 6.120 -3.366 15.667 1.00 84.44 180 ALA A N 1
ATOM 1522 C CA . ALA A 1 180 ? 6.474 -2.212 14.833 1.00 84.44 180 ALA A CA 1
ATOM 1523 C C . ALA A 1 180 ? 7.102 -2.610 13.486 1.00 84.44 180 ALA A C 1
ATOM 1525 O O . ALA A 1 180 ? 6.802 -2.013 12.460 1.00 84.44 180 ALA A O 1
ATOM 1526 N N . ARG A 1 181 ? 7.937 -3.660 13.467 1.00 81.38 181 ARG A N 1
ATOM 1527 C CA . ARG A 1 181 ? 8.605 -4.121 12.236 1.00 81.38 181 ARG A CA 1
ATOM 1528 C C . ARG A 1 181 ? 7.682 -4.821 11.245 1.00 81.38 181 ARG A C 1
ATOM 1530 O O . ARG A 1 181 ? 7.961 -4.792 10.055 1.00 81.38 181 ARG A O 1
ATOM 1537 N N . SER A 1 182 ? 6.658 -5.526 11.724 1.00 83.12 182 SER A N 1
ATOM 1538 C CA . SER A 1 182 ? 5.820 -6.367 10.863 1.00 83.12 182 SER A CA 1
ATOM 1539 C C . SER A 1 182 ? 4.422 -5.808 10.642 1.00 83.12 182 SER A C 1
ATOM 1541 O O . SER A 1 182 ? 3.714 -6.361 9.805 1.00 83.12 182 SER A O 1
ATOM 1543 N N . GLY A 1 183 ? 3.998 -4.795 11.405 1.00 87.06 183 GLY A N 1
ATOM 1544 C CA . GLY A 1 183 ? 2.615 -4.311 11.424 1.00 87.06 183 GLY A CA 1
ATOM 1545 C C . GLY A 1 183 ? 1.631 -5.313 12.041 1.00 87.06 183 GLY A C 1
ATOM 1546 O O . GLY A 1 183 ? 0.421 -5.192 11.896 1.00 87.06 183 GLY A O 1
ATOM 1547 N N . GLN A 1 184 ? 2.106 -6.359 12.714 1.00 90.69 184 GLN A N 1
ATOM 1548 C CA . GLN A 1 184 ? 1.208 -7.378 13.250 1.00 90.69 184 GLN A CA 1
ATOM 1549 C C . GLN A 1 184 ? 0.461 -6.855 14.479 1.00 90.69 184 GLN A C 1
ATOM 1551 O O . GLN A 1 184 ? 1.085 -6.489 15.476 1.00 90.69 184 GLN A O 1
ATOM 1556 N N . LEU A 1 185 ? -0.869 -6.887 14.431 1.00 91.88 185 LEU A N 1
ATOM 1557 C CA . LEU A 1 185 ? -1.744 -6.631 15.572 1.00 91.88 185 LEU A CA 1
ATOM 1558 C C . LEU A 1 185 ? -1.721 -7.842 16.513 1.00 91.88 185 LEU A C 1
ATOM 1560 O O . LEU A 1 185 ? -2.127 -8.940 16.125 1.00 91.88 185 LEU A O 1
ATOM 1564 N N . LEU A 1 186 ? -1.227 -7.649 17.740 1.00 91.19 186 LEU A N 1
ATOM 1565 C CA . LEU A 1 186 ? -1.060 -8.722 18.726 1.00 91.19 186 LEU A CA 1
ATOM 1566 C C . LEU A 1 186 ? -2.193 -8.780 19.744 1.00 91.19 186 LEU A C 1
ATOM 1568 O O . LEU A 1 186 ? -2.666 -9.866 20.074 1.00 91.19 186 LEU A O 1
ATOM 1572 N N . SER A 1 187 ? -2.580 -7.633 20.300 1.00 94.62 187 SER A N 1
ATOM 1573 C CA . SER A 1 187 ? -3.540 -7.598 21.400 1.00 94.62 187 SER A CA 1
ATOM 1574 C C . SER A 1 187 ? -4.270 -6.271 21.524 1.00 94.62 187 SER A C 1
ATOM 1576 O O . SER A 1 187 ? -3.854 -5.253 20.974 1.00 94.62 187 SER A O 1
ATOM 1578 N N . CYS A 1 188 ? -5.372 -6.309 22.268 1.00 96.62 188 CYS A N 1
ATOM 1579 C CA . CYS A 1 188 ? -6.166 -5.155 22.666 1.00 96.62 188 CYS A CA 1
ATOM 1580 C C . CYS A 1 188 ? -6.452 -5.238 24.172 1.00 96.62 188 CYS A C 1
ATOM 1582 O O . CYS A 1 188 ? -6.722 -6.326 24.680 1.00 96.62 188 CYS A O 1
ATOM 1584 N N . SER A 1 189 ? -6.428 -4.112 24.888 1.00 96.88 189 SER A N 1
ATOM 1585 C CA . SER A 1 189 ? -6.749 -4.074 26.324 1.00 96.88 189 SER A CA 1
ATOM 1586 C C . SER A 1 189 ? -8.248 -4.159 26.640 1.00 96.88 189 SER A C 1
ATOM 1588 O O . SER A 1 189 ? -8.617 -4.227 27.809 1.00 96.88 189 SER A O 1
ATOM 1590 N N . CYS A 1 190 ? -9.129 -4.169 25.634 1.00 96.88 190 CYS A N 1
ATOM 1591 C CA . CYS A 1 190 ? -10.569 -4.254 25.872 1.00 96.88 190 CYS A CA 1
ATOM 1592 C C . CYS A 1 190 ? -10.987 -5.593 26.505 1.00 96.88 190 CYS A C 1
ATOM 1594 O O . CYS A 1 190 ? -10.325 -6.629 26.346 1.00 96.88 190 CYS A O 1
ATOM 1596 N N . LEU A 1 191 ? -12.139 -5.581 27.178 1.00 96.25 191 LEU A N 1
ATOM 1597 C CA . LEU A 1 191 ? -12.668 -6.750 27.879 1.00 96.25 191 LEU A CA 1
ATOM 1598 C C . LEU A 1 191 ? -12.979 -7.922 26.931 1.00 96.25 191 LEU A C 1
ATOM 1600 O O . LEU A 1 191 ? -12.668 -9.063 27.264 1.00 96.25 191 LEU A O 1
ATOM 1604 N N . ASP A 1 192 ? -13.531 -7.647 25.741 1.00 95.12 192 ASP A N 1
ATOM 1605 C CA . ASP A 1 192 ? -13.865 -8.672 24.730 1.00 95.12 192 ASP A CA 1
ATOM 1606 C C . ASP A 1 192 ? -12.619 -9.455 24.288 1.00 95.12 192 ASP A C 1
ATOM 1608 O O . ASP A 1 192 ? -12.644 -10.682 24.259 1.00 95.12 192 ASP A O 1
ATOM 1612 N N . PHE A 1 193 ? -11.499 -8.768 24.027 1.00 94.94 193 PHE A N 1
ATOM 1613 C CA . PHE A 1 193 ? -10.237 -9.442 23.710 1.00 94.94 193 PHE A CA 1
ATOM 1614 C C . PHE A 1 193 ? -9.703 -10.207 24.919 1.00 94.94 193 PHE A C 1
ATOM 1616 O O . PHE A 1 193 ? -9.322 -11.365 24.790 1.00 94.94 193 PHE A O 1
ATOM 1623 N N . THR A 1 194 ? -9.699 -9.584 26.102 1.00 94.00 194 THR A N 1
ATOM 1624 C CA . THR A 1 194 ? -9.119 -10.181 27.313 1.00 94.00 194 THR A CA 1
ATOM 1625 C C . THR A 1 194 ? -9.812 -11.477 27.721 1.00 94.00 194 THR A C 1
ATOM 1627 O O . THR A 1 194 ? -9.124 -12.438 28.053 1.00 94.00 194 THR A O 1
ATOM 1630 N N . LYS A 1 195 ? -11.144 -11.539 27.616 1.00 94.69 195 LYS A N 1
ATOM 1631 C CA . LYS A 1 195 ? -11.926 -12.749 27.908 1.00 94.69 195 LYS A CA 1
ATOM 1632 C C . LYS A 1 195 ? -11.771 -13.846 26.851 1.00 94.69 195 LYS A C 1
ATOM 1634 O O . LYS A 1 195 ? -11.960 -15.014 27.165 1.00 94.69 195 LYS A O 1
ATOM 1639 N N . ARG A 1 196 ? -11.454 -13.489 25.601 1.00 90.31 196 ARG A N 1
ATOM 1640 C CA . ARG A 1 196 ? -11.499 -14.407 24.448 1.00 90.31 196 ARG A CA 1
ATOM 1641 C C . ARG A 1 196 ? -10.141 -14.692 23.815 1.00 90.31 196 ARG A C 1
ATOM 1643 O O . ARG A 1 196 ? -10.106 -15.236 22.710 1.00 90.31 196 ARG A O 1
ATOM 1650 N N . LYS A 1 197 ? -9.030 -14.302 24.451 1.00 85.56 197 LYS A N 1
ATOM 1651 C CA . LYS A 1 197 ? -7.683 -14.484 23.885 1.00 85.56 197 LYS A CA 1
ATOM 1652 C C . LYS A 1 197 ? -7.515 -15.928 23.376 1.00 85.56 197 LYS A C 1
ATOM 1654 O O . LYS A 1 197 ? -7.816 -16.852 24.128 1.00 85.56 197 LYS A O 1
ATOM 1659 N N . PRO A 1 198 ? -7.039 -16.140 22.132 1.00 85.38 198 PRO A N 1
ATOM 1660 C CA . PRO A 1 198 ? -6.424 -15.170 21.215 1.00 85.38 198 PRO A CA 1
ATOM 1661 C C . PRO A 1 198 ? -7.356 -14.626 20.102 1.00 85.38 198 PRO A C 1
ATOM 1663 O O . PRO A 1 198 ? -6.872 -14.254 19.035 1.00 85.38 198 PRO A O 1
ATOM 1666 N N . LEU A 1 199 ? -8.681 -14.598 20.289 1.00 89.62 199 LEU A N 1
ATOM 1667 C CA . LEU A 1 199 ? -9.625 -14.180 19.239 1.00 89.62 199 LEU A CA 1
ATOM 1668 C C . LEU A 1 199 ? -9.681 -12.649 19.069 1.00 89.62 199 LEU A C 1
ATOM 1670 O O . LEU A 1 199 ? -9.657 -11.921 20.066 1.00 89.62 199 LEU A O 1
ATOM 1674 N N . PRO A 1 200 ? -9.786 -12.131 17.829 1.00 93.62 200 PRO A N 1
ATOM 1675 C CA . PRO A 1 200 ? -9.821 -10.695 17.592 1.00 93.62 200 PRO A CA 1
ATOM 1676 C C . PRO A 1 200 ? -11.123 -10.059 18.090 1.00 93.62 200 PRO A C 1
ATOM 1678 O O . PRO A 1 200 ? -12.210 -10.638 18.013 1.00 93.62 200 PRO A O 1
ATOM 1681 N N . CYS A 1 201 ? -11.004 -8.830 18.585 1.00 96.00 201 CYS A N 1
ATOM 1682 C CA . CYS A 1 201 ? -12.129 -7.993 18.985 1.00 96.00 201 CYS A CA 1
ATOM 1683 C C . CYS A 1 201 ? -12.440 -6.936 17.912 1.00 96.00 201 CYS A C 1
ATOM 1685 O O . CYS A 1 201 ? -11.648 -6.704 16.995 1.00 96.00 201 CYS A O 1
ATOM 1687 N N . LYS A 1 202 ? -13.566 -6.233 18.076 1.00 96.31 202 LYS A N 1
ATOM 1688 C CA . LYS A 1 202 ? -13.992 -5.118 17.205 1.00 96.31 202 LYS A CA 1
ATOM 1689 C C . LYS A 1 202 ? -12.905 -4.050 16.985 1.00 96.31 202 LYS A C 1
ATOM 1691 O O . LYS A 1 202 ? -12.712 -3.601 15.861 1.00 96.31 202 LYS A O 1
ATOM 1696 N N . HIS A 1 203 ? -12.133 -3.711 18.020 1.00 96.94 203 HIS A N 1
ATOM 1697 C CA . HIS A 1 203 ? -11.066 -2.706 17.938 1.00 96.94 203 HIS A CA 1
ATOM 1698 C C . HIS A 1 203 ? -9.904 -3.135 17.037 1.00 96.94 203 HIS A C 1
ATOM 1700 O O . HIS A 1 203 ? -9.349 -2.319 16.309 1.00 96.94 203 HIS A O 1
ATOM 1706 N N . LEU A 1 204 ? -9.548 -4.422 17.054 1.00 95.50 204 LEU A N 1
ATOM 1707 C CA . LEU A 1 204 ? -8.484 -4.940 16.199 1.00 95.50 204 LEU A CA 1
ATOM 1708 C C . LEU A 1 204 ? -8.896 -4.940 14.722 1.00 95.50 204 LEU A C 1
ATOM 1710 O O . LEU A 1 204 ? -8.071 -4.633 13.868 1.00 95.50 204 LEU A O 1
ATOM 1714 N N . PHE A 1 205 ? -10.167 -5.228 14.425 1.00 94.94 205 PHE A N 1
ATOM 1715 C CA . PHE A 1 205 ? -10.704 -5.103 13.068 1.00 94.94 205 PHE A CA 1
ATOM 1716 C C . PHE A 1 205 ? -10.743 -3.649 12.590 1.00 94.94 205 PHE A C 1
ATOM 1718 O O . PHE A 1 205 ? -10.355 -3.376 11.458 1.00 94.94 205 PHE A O 1
ATOM 1725 N N . LEU A 1 206 ? -11.146 -2.713 13.455 1.00 94.88 206 LEU A N 1
ATOM 1726 C CA . LEU A 1 206 ? -11.140 -1.283 13.133 1.00 94.88 206 LEU A CA 1
ATOM 1727 C C . LEU A 1 206 ? -9.725 -0.782 12.837 1.00 94.88 206 LEU A C 1
ATOM 1729 O O . LEU A 1 206 ? -9.507 -0.111 11.834 1.00 94.88 206 LEU A O 1
ATOM 1733 N N . ALA A 1 207 ? -8.748 -1.173 13.659 1.00 94.38 207 ALA A N 1
ATOM 1734 C CA . ALA A 1 207 ? -7.352 -0.819 13.440 1.00 94.38 207 ALA A CA 1
ATOM 1735 C C . ALA A 1 207 ? -6.773 -1.449 12.168 1.00 94.38 207 ALA A C 1
ATOM 1737 O O . ALA A 1 207 ? -6.070 -0.762 11.441 1.00 94.38 207 ALA A O 1
ATOM 1738 N N . GLU A 1 208 ? -7.087 -2.713 11.857 1.00 91.69 208 GLU A N 1
ATOM 1739 C CA . GLU A 1 208 ? -6.711 -3.339 10.574 1.00 91.69 208 GLU A CA 1
ATOM 1740 C C . GLU A 1 208 ? -7.322 -2.584 9.378 1.00 91.69 208 GLU A C 1
ATOM 1742 O O . GLU A 1 208 ? -6.724 -2.506 8.305 1.00 91.69 208 GLU A O 1
ATOM 1747 N N . ARG A 1 209 ? -8.525 -2.027 9.547 1.00 88.25 209 ARG A N 1
ATOM 1748 C CA . ARG A 1 209 ? -9.214 -1.267 8.503 1.00 88.25 209 ARG A CA 1
ATOM 1749 C C . ARG A 1 209 ? -8.610 0.121 8.295 1.00 88.25 209 ARG A C 1
ATOM 1751 O O . ARG A 1 209 ? -8.420 0.504 7.144 1.00 88.25 209 ARG A O 1
ATOM 1758 N N . VAL A 1 210 ? -8.326 0.856 9.371 1.00 88.44 210 VAL A N 1
ATOM 1759 C CA . VAL A 1 210 ? -7.768 2.219 9.306 1.00 88.44 210 VAL A CA 1
ATOM 1760 C C . VAL A 1 210 ? -6.284 2.189 8.964 1.00 88.44 210 VAL A C 1
ATOM 1762 O O . VAL A 1 210 ? -5.833 2.901 8.070 1.00 88.44 210 VAL A O 1
ATOM 1765 N N . PHE A 1 211 ? -5.513 1.342 9.643 1.00 85.50 211 PHE A N 1
ATOM 1766 C CA . PHE A 1 211 ? -4.099 1.183 9.356 1.00 85.50 211 PHE A CA 1
ATOM 1767 C C . PHE A 1 211 ? -3.895 0.041 8.388 1.00 85.50 211 PHE A C 1
ATOM 1769 O O . PHE A 1 211 ? -3.827 -1.132 8.749 1.00 85.50 211 PHE A O 1
ATOM 1776 N N . HIS A 1 212 ? -3.731 0.407 7.134 1.00 70.06 212 HIS A N 1
ATOM 1777 C CA . HIS A 1 212 ? -3.655 -0.584 6.086 1.00 70.06 212 HIS A CA 1
ATOM 1778 C C . HIS A 1 212 ? -2.372 -1.443 6.119 1.00 70.06 212 HIS A C 1
ATOM 1780 O O . HIS A 1 212 ? -2.347 -2.529 5.534 1.00 70.06 212 HIS A O 1
ATOM 1786 N N . ASP A 1 213 ? -1.319 -0.992 6.804 1.00 77.94 213 ASP A N 1
ATOM 1787 C CA . ASP A 1 213 ? -0.082 -1.762 7.013 1.00 77.94 213 ASP A CA 1
ATOM 1788 C C . ASP A 1 213 ? -0.193 -2.717 8.212 1.00 77.94 213 ASP A C 1
ATOM 1790 O O . ASP A 1 213 ? 0.668 -3.581 8.416 1.00 77.94 213 ASP A O 1
ATOM 1794 N N . LEU A 1 214 ? -1.263 -2.585 9.005 1.00 86.69 214 LEU A N 1
ATOM 1795 C CA . LEU A 1 214 ? -1.529 -3.484 10.108 1.00 86.69 214 LEU A CA 1
ATOM 1796 C C . LEU A 1 214 ? -2.312 -4.704 9.647 1.00 86.69 214 LEU A C 1
ATOM 1798 O O . LEU A 1 214 ? -3.193 -4.633 8.795 1.00 86.69 214 LEU A O 1
ATOM 1802 N N . TRP A 1 215 ? -2.000 -5.855 10.231 1.00 86.94 215 TRP A N 1
ATOM 1803 C CA . TRP A 1 215 ? -2.691 -7.099 9.910 1.00 86.94 215 TRP A CA 1
ATOM 1804 C C . TRP A 1 215 ? -2.895 -7.954 11.151 1.00 86.94 215 TRP A C 1
ATOM 1806 O O . TRP A 1 215 ? -2.047 -8.032 12.043 1.00 86.94 215 TRP A O 1
ATOM 1816 N N . LEU A 1 216 ? -4.042 -8.629 11.186 1.00 86.62 216 LEU A N 1
ATOM 1817 C CA . LEU A 1 216 ? -4.339 -9.632 12.197 1.00 86.62 216 LEU A CA 1
ATOM 1818 C C . LEU A 1 216 ? -3.631 -10.937 11.855 1.00 86.62 216 LEU A C 1
ATOM 1820 O O . LEU A 1 216 ? -3.657 -11.390 10.709 1.00 86.62 216 LEU A O 1
ATOM 1824 N N . SER A 1 217 ? -3.045 -11.585 12.858 1.00 77.44 217 SER A N 1
ATOM 1825 C CA . SER A 1 217 ? -2.409 -12.886 12.670 1.00 77.44 217 SER A CA 1
ATOM 1826 C C . SER A 1 217 ? -3.451 -13.984 12.457 1.00 77.44 217 SER A C 1
ATOM 1828 O O . SER A 1 217 ? -3.871 -14.648 13.396 1.00 77.44 217 SER A O 1
ATOM 1830 N N . ARG A 1 218 ? -3.885 -14.171 11.207 1.00 69.81 218 ARG A N 1
ATOM 1831 C CA . ARG A 1 218 ? -4.929 -15.137 10.799 1.00 69.81 218 ARG A CA 1
ATOM 1832 C C . ARG A 1 218 ? -4.399 -16.540 10.505 1.00 69.81 218 ARG A C 1
ATOM 1834 O O . ARG A 1 218 ? -5.088 -17.346 9.888 1.00 69.81 218 ARG A O 1
ATOM 1841 N N . PHE A 1 219 ? -3.155 -16.810 10.876 1.00 56.59 219 PHE A N 1
ATOM 1842 C CA . PHE A 1 219 ? -2.442 -17.998 10.444 1.00 56.59 219 PHE A CA 1
ATOM 1843 C C . PHE A 1 219 ? -2.021 -18.822 11.652 1.00 56.59 219 PHE A C 1
ATOM 1845 O O . PHE A 1 219 ? -1.142 -18.419 12.415 1.00 56.59 219 PHE A O 1
ATOM 1852 N N . LEU A 1 220 ? -2.628 -19.998 11.792 1.00 51.59 220 LEU A N 1
ATOM 1853 C CA . LEU A 1 220 ? -2.042 -21.077 12.569 1.00 51.59 220 LEU A CA 1
ATOM 1854 C C . LEU A 1 220 ? -0.854 -21.587 11.762 1.00 51.59 220 LEU A C 1
ATOM 1856 O O . LEU A 1 220 ? -0.987 -21.923 10.584 1.00 51.59 220 LEU A O 1
ATOM 1860 N N . ARG A 1 221 ? 0.328 -21.618 12.379 1.00 46.09 221 ARG A N 1
ATOM 1861 C CA . ARG A 1 221 ? 1.437 -22.386 11.819 1.00 46.09 221 ARG A CA 1
ATOM 1862 C C . ARG A 1 221 ? 0.957 -23.846 11.756 1.00 46.09 221 ARG A C 1
ATOM 1864 O O . ARG A 1 221 ? 0.449 -24.305 12.774 1.00 46.09 221 ARG A O 1
ATOM 1871 N N . PRO A 1 222 ? 1.122 -24.583 10.643 1.00 43.50 222 PRO A N 1
ATOM 1872 C CA . PRO A 1 222 ? 0.687 -25.985 10.537 1.00 43.50 222 PRO A CA 1
ATOM 1873 C C . PRO A 1 222 ? 1.354 -26.976 11.513 1.00 43.50 222 PRO A C 1
ATOM 1875 O O . PRO A 1 222 ? 1.254 -28.182 11.332 1.00 43.50 222 PRO A O 1
ATOM 1878 N N . SER A 1 223 ? 2.077 -26.508 12.529 1.00 44.88 223 SER A N 1
ATOM 1879 C CA . SER A 1 223 ? 2.757 -27.357 13.497 1.00 44.88 223 SER A CA 1
ATOM 1880 C C . SER A 1 223 ? 1.839 -27.662 14.683 1.00 44.88 223 SER A C 1
ATOM 1882 O O . SER A 1 223 ? 1.630 -26.790 15.523 1.00 44.88 223 SER A O 1
ATOM 1884 N N . ALA A 1 224 ? 1.391 -28.921 14.724 1.00 40.44 224 ALA A N 1
ATOM 1885 C CA . ALA A 1 224 ? 0.746 -29.647 15.819 1.00 40.44 224 ALA A CA 1
ATOM 1886 C C . ALA A 1 224 ? -0.665 -29.173 16.228 1.00 40.44 224 ALA A C 1
ATOM 1888 O O . ALA A 1 224 ? -0.845 -28.106 16.805 1.00 40.44 224 ALA A O 1
ATOM 1889 N N . SER A 1 225 ? -1.649 -30.051 16.004 1.00 45.91 225 SER A N 1
ATOM 1890 C CA . SER A 1 225 ? -3.037 -30.025 16.500 1.00 45.91 225 SER A CA 1
ATOM 1891 C C . SER A 1 225 ? -4.061 -29.116 15.796 1.00 45.91 225 SER A C 1
ATOM 1893 O O . SER A 1 225 ? -4.666 -28.225 16.386 1.00 45.91 225 SER A O 1
ATOM 1895 N N . ALA A 1 226 ? -4.390 -29.433 14.540 1.00 48.16 226 ALA A N 1
ATOM 1896 C CA . ALA A 1 226 ? -5.711 -29.068 14.007 1.00 48.16 226 ALA A CA 1
ATOM 1897 C C . ALA A 1 226 ? -6.861 -29.781 14.765 1.00 48.16 226 ALA A C 1
ATOM 1899 O O . ALA A 1 226 ? -8.003 -29.326 14.717 1.00 48.16 226 ALA A O 1
ATOM 1900 N N . ASP A 1 227 ? -6.549 -30.846 15.512 1.00 49.88 227 ASP A N 1
ATOM 1901 C CA . ASP A 1 227 ? -7.528 -31.679 16.215 1.00 49.88 227 ASP A CA 1
ATOM 1902 C C . ASP A 1 227 ? -7.976 -31.118 17.578 1.00 49.88 227 ASP A C 1
ATOM 1904 O O . ASP A 1 227 ? -9.069 -31.433 18.029 1.00 49.88 227 ASP A O 1
ATOM 1908 N N . ILE A 1 228 ? -7.222 -30.201 18.204 1.00 54.28 228 ILE A N 1
ATOM 1909 C CA . ILE A 1 228 ? -7.576 -29.660 19.538 1.00 54.28 228 ILE A CA 1
ATOM 1910 C C . ILE A 1 228 ? -8.701 -28.606 19.476 1.00 54.28 228 ILE A C 1
ATOM 1912 O O . ILE A 1 228 ? -9.340 -28.302 20.480 1.00 54.28 228 ILE A O 1
ATOM 1916 N N . ILE A 1 229 ? -8.997 -28.036 18.302 1.00 53.78 229 ILE A N 1
ATOM 1917 C CA . ILE A 1 229 ? -9.973 -26.934 18.189 1.00 53.78 229 ILE A CA 1
ATOM 1918 C C . ILE A 1 229 ? -11.412 -27.435 17.959 1.00 53.78 229 ILE A C 1
ATOM 1920 O O . ILE A 1 229 ? -12.350 -26.652 18.113 1.00 53.78 229 ILE A O 1
ATOM 1924 N N . LYS A 1 230 ? -11.619 -28.718 17.638 1.00 51.38 230 LYS A N 1
ATOM 1925 C CA . LYS A 1 230 ? -12.961 -29.251 17.345 1.00 51.38 230 LYS A CA 1
ATOM 1926 C C . LYS A 1 230 ? -13.817 -29.570 18.580 1.00 51.38 230 LYS A C 1
ATOM 1928 O O . LYS A 1 230 ? -15.024 -29.650 18.428 1.00 51.38 230 LYS A O 1
ATOM 1933 N N . ASP A 1 231 ? -13.239 -29.644 19.778 1.00 46.25 231 ASP A N 1
ATOM 1934 C CA . ASP A 1 231 ? -13.920 -30.211 20.961 1.00 46.25 231 ASP A CA 1
ATOM 1935 C C . ASP A 1 231 ? -14.471 -29.181 21.969 1.00 46.25 231 ASP A C 1
ATOM 1937 O O . ASP A 1 231 ? -14.741 -29.491 23.125 1.00 46.25 231 ASP A O 1
ATOM 1941 N N . ARG A 1 232 ? -14.623 -27.913 21.566 1.00 48.94 232 ARG A N 1
ATOM 1942 C CA . ARG A 1 232 ? -15.167 -26.845 22.440 1.00 48.94 232 ARG A CA 1
ATOM 1943 C C . ARG A 1 232 ? -16.324 -26.058 21.838 1.00 48.94 232 ARG A C 1
ATOM 1945 O O . ARG A 1 232 ? -16.646 -24.965 22.301 1.00 48.94 232 ARG A O 1
ATOM 1952 N N . THR A 1 233 ? -16.926 -26.581 20.783 1.00 47.00 233 THR A N 1
ATOM 1953 C CA . THR A 1 233 ? -18.178 -26.063 20.243 1.00 47.00 233 THR A CA 1
ATOM 1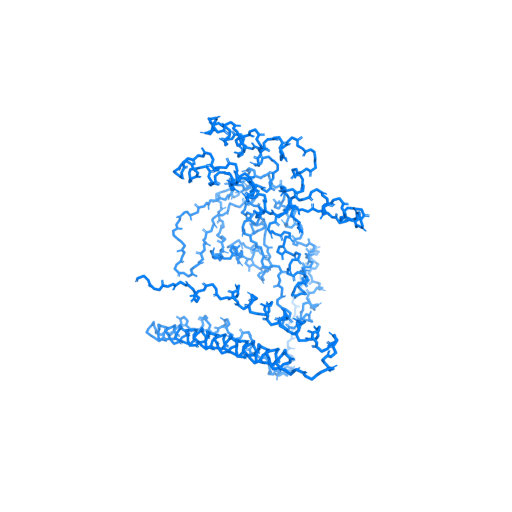954 C C . THR A 1 233 ? -19.269 -27.031 20.632 1.00 47.00 233 THR A C 1
ATOM 1956 O O . THR A 1 233 ? -19.540 -27.913 19.839 1.00 47.00 233 THR A O 1
ATOM 1959 N N . ASP A 1 234 ? -19.781 -26.910 21.854 1.00 49.41 234 ASP A N 1
ATOM 1960 C CA . ASP A 1 234 ? -21.179 -27.147 22.217 1.00 49.41 234 ASP A CA 1
ATOM 1961 C C . ASP A 1 234 ? -21.397 -26.620 23.652 1.00 49.41 234 ASP A C 1
ATOM 1963 O O . ASP A 1 234 ? -20.506 -26.680 24.499 1.00 49.41 234 ASP A O 1
ATOM 1967 N N . ASP A 1 235 ? -22.568 -26.018 23.860 1.00 47.31 235 ASP A N 1
ATOM 1968 C CA . ASP A 1 235 ? -23.203 -25.663 25.136 1.00 47.31 235 ASP A CA 1
ATOM 1969 C C . ASP A 1 235 ? -22.653 -24.505 25.989 1.00 47.31 235 ASP A C 1
ATOM 1971 O O . ASP A 1 235 ? -22.090 -24.684 27.063 1.00 47.31 235 ASP A O 1
ATOM 1975 N N . LEU A 1 236 ? -23.003 -23.279 25.583 1.00 46.59 236 LEU A N 1
ATOM 1976 C CA . LEU A 1 236 ? -23.592 -22.302 26.513 1.00 46.59 236 LEU A CA 1
ATOM 1977 C C . LEU A 1 236 ? -24.794 -21.647 25.825 1.00 46.59 236 LEU A C 1
ATOM 1979 O O . LEU A 1 236 ? -24.697 -20.601 25.182 1.00 46.59 236 LEU A O 1
ATOM 1983 N N . ASN A 1 237 ? -25.919 -22.350 25.906 1.00 44.59 237 ASN A N 1
ATOM 1984 C CA . ASN A 1 237 ? -27.232 -21.868 25.516 1.00 44.59 237 ASN A CA 1
ATOM 1985 C C . ASN A 1 237 ? -27.841 -21.180 26.754 1.00 44.59 237 ASN A C 1
ATOM 1987 O O . ASN A 1 237 ? -28.491 -21.829 27.570 1.00 44.59 237 ASN A O 1
ATOM 1991 N N . ASP A 1 238 ? -27.568 -19.884 26.934 1.00 44.44 238 ASP A N 1
ATOM 1992 C CA . ASP A 1 238 ? -28.190 -19.064 27.983 1.00 44.44 238 ASP A CA 1
ATOM 1993 C C . ASP A 1 238 ? -29.660 -18.795 27.613 1.00 44.44 238 ASP A C 1
ATOM 1995 O O . ASP A 1 238 ? -29.999 -17.805 26.961 1.00 44.44 238 ASP A O 1
ATOM 1999 N N . GLY A 1 239 ? -30.540 -19.717 28.003 1.00 46.53 239 GLY A N 1
ATOM 2000 C CA . GLY A 1 239 ? -31.976 -19.464 28.112 1.00 46.53 239 GLY A CA 1
ATOM 2001 C C . GLY A 1 239 ? -32.312 -18.835 29.474 1.00 46.53 239 GLY A C 1
ATOM 2002 O O . GLY A 1 239 ? -31.667 -19.171 30.468 1.00 46.53 239 GLY A O 1
ATOM 2003 N N . PRO A 1 240 ? -33.315 -17.942 29.564 1.00 53.03 240 PRO A N 1
ATOM 2004 C CA . PRO A 1 240 ? -33.724 -17.355 30.833 1.00 53.03 240 PRO A CA 1
ATOM 2005 C C . PRO A 1 240 ? -34.561 -18.381 31.604 1.00 53.03 240 PRO A C 1
ATOM 2007 O O . PRO A 1 240 ? -35.610 -18.803 31.118 1.00 53.03 240 PRO A O 1
ATOM 2010 N N . ASN A 1 241 ? -34.103 -18.800 32.785 1.00 40.94 241 ASN A N 1
ATOM 2011 C CA . ASN A 1 241 ? -34.882 -19.674 33.657 1.00 40.94 241 ASN A CA 1
ATOM 2012 C C . ASN A 1 241 ? -35.053 -19.035 35.038 1.00 40.94 241 ASN A C 1
ATOM 2014 O O . ASN A 1 241 ? -34.143 -19.037 35.866 1.00 40.94 241 ASN A O 1
ATOM 2018 N N . ASP A 1 242 ? -36.247 -18.492 35.253 1.00 49.53 242 ASP A N 1
ATOM 2019 C CA . ASP A 1 242 ? -36.794 -18.164 36.560 1.00 49.53 242 ASP A CA 1
ATOM 2020 C C . ASP A 1 242 ? -37.234 -19.467 37.247 1.00 49.53 242 ASP A C 1
ATOM 2022 O O . ASP A 1 242 ? -38.208 -20.075 36.806 1.00 49.53 242 ASP A O 1
ATOM 2026 N N . ASN A 1 243 ? -36.561 -19.908 38.319 1.00 43.16 243 ASN A N 1
ATOM 2027 C CA . ASN A 1 243 ? -37.221 -20.346 39.561 1.00 43.16 243 ASN A CA 1
ATOM 2028 C C . ASN A 1 243 ? -36.276 -20.911 40.631 1.00 43.16 243 ASN A C 1
ATOM 2030 O O . ASN A 1 243 ? -35.179 -21.392 40.374 1.00 43.16 243 ASN A O 1
ATOM 2034 N N . ALA A 1 244 ? -36.796 -20.820 41.852 1.00 43.81 244 ALA A N 1
ATOM 2035 C CA . ALA A 1 244 ? -36.197 -21.041 43.156 1.00 43.81 244 ALA A CA 1
ATOM 2036 C C . ALA A 1 244 ? -35.913 -22.507 43.557 1.00 43.81 244 ALA A C 1
ATOM 2038 O O . ALA A 1 244 ? -36.554 -23.435 43.075 1.00 43.81 244 ALA A O 1
ATOM 2039 N N . ASN A 1 245 ? -35.058 -22.618 44.587 1.00 43.12 245 ASN A N 1
ATOM 2040 C CA . ASN A 1 245 ? -34.938 -23.672 45.611 1.00 43.12 245 ASN A CA 1
ATOM 2041 C C . ASN A 1 245 ? -34.549 -25.100 45.184 1.00 43.12 245 ASN A C 1
ATOM 2043 O O . ASN A 1 245 ? -35.359 -25.832 44.627 1.00 43.12 245 ASN A O 1
ATOM 2047 N N . ASN A 1 246 ? -33.385 -25.582 45.639 1.00 36.56 246 ASN A N 1
ATOM 2048 C CA . ASN A 1 246 ? -33.282 -26.384 46.873 1.00 36.56 246 ASN A CA 1
ATOM 2049 C C . ASN A 1 246 ? -31.844 -26.861 47.140 1.00 36.56 246 ASN A C 1
ATOM 2051 O O . ASN A 1 246 ? -31.103 -27.204 46.222 1.00 36.56 246 ASN A O 1
ATOM 2055 N N . ASP A 1 247 ? -31.515 -26.931 48.428 1.00 45.69 247 ASP A N 1
ATOM 2056 C CA . ASP A 1 247 ? -30.376 -27.644 49.002 1.00 45.69 247 ASP A CA 1
ATOM 2057 C C . ASP A 1 247 ? -30.373 -29.136 48.633 1.00 45.69 247 ASP A C 1
ATOM 2059 O O . ASP A 1 247 ? -31.411 -29.797 48.698 1.00 45.69 247 ASP A O 1
ATOM 2063 N N . THR A 1 248 ? -29.192 -29.702 48.362 1.00 38.06 248 THR A N 1
ATOM 2064 C CA . THR A 1 248 ? -28.716 -30.938 49.019 1.00 38.06 248 THR A CA 1
ATOM 2065 C C . THR A 1 248 ? -27.242 -31.229 48.717 1.00 38.06 248 THR A C 1
ATOM 2067 O O . THR A 1 248 ? -26.776 -31.169 47.582 1.00 38.06 248 THR A O 1
ATOM 2070 N N . ASN A 1 249 ? -26.534 -31.549 49.799 1.00 42.00 249 ASN A N 1
ATOM 2071 C CA . ASN A 1 249 ? -25.246 -32.237 49.886 1.00 42.00 249 ASN A CA 1
ATOM 2072 C C . ASN A 1 249 ? -25.264 -33.593 49.152 1.00 42.00 249 ASN A C 1
ATOM 2074 O O . ASN A 1 249 ? -26.243 -34.318 49.290 1.00 42.00 249 ASN A O 1
ATOM 2078 N N . ASP A 1 250 ? -24.167 -33.972 48.483 1.00 36.94 250 ASP A N 1
ATOM 2079 C CA . ASP A 1 250 ? -23.287 -35.070 48.937 1.00 36.94 250 ASP A CA 1
ATOM 2080 C C . ASP A 1 250 ? -22.158 -35.427 47.937 1.00 36.94 250 ASP A C 1
ATOM 2082 O O . ASP A 1 250 ? -22.375 -35.707 46.764 1.00 36.94 250 ASP A O 1
ATOM 2086 N N . ASN A 1 251 ? -20.939 -35.435 48.487 1.00 36.84 251 ASN A N 1
ATOM 2087 C CA . ASN A 1 251 ? -19.925 -36.500 48.463 1.00 36.84 251 ASN A CA 1
ATOM 2088 C C . ASN A 1 251 ? -19.355 -37.102 47.144 1.00 36.84 251 ASN A C 1
ATOM 2090 O O . ASN A 1 251 ? -19.982 -37.900 46.460 1.00 36.84 251 ASN A O 1
ATOM 2094 N N . ILE A 1 252 ? -18.063 -36.799 46.934 1.00 43.84 252 ILE A N 1
ATOM 2095 C CA . ILE A 1 252 ? -16.909 -37.661 46.572 1.00 43.84 252 ILE A CA 1
ATOM 2096 C C . ILE A 1 252 ? -17.128 -38.818 45.571 1.00 43.84 252 ILE A C 1
ATOM 2098 O O . ILE A 1 252 ? -17.704 -39.846 45.911 1.00 43.84 252 ILE A O 1
ATOM 2102 N N . ASN A 1 253 ? -16.418 -38.755 44.431 1.00 32.81 253 ASN A N 1
ATOM 2103 C CA . ASN A 1 253 ? -15.483 -39.832 44.079 1.00 32.81 253 ASN A CA 1
ATOM 2104 C C . ASN A 1 253 ? -14.325 -39.386 43.171 1.00 32.81 253 ASN A C 1
ATOM 2106 O O . ASN A 1 253 ? -14.508 -38.758 42.130 1.00 32.81 253 ASN A O 1
ATOM 2110 N N . ASN A 1 254 ? -13.128 -39.744 43.638 1.00 44.09 254 ASN A N 1
ATOM 2111 C CA . ASN A 1 254 ? -11.865 -39.827 42.913 1.00 44.09 254 ASN A CA 1
ATOM 2112 C C . ASN A 1 254 ? -11.983 -40.875 41.799 1.00 44.09 254 ASN A C 1
ATOM 2114 O O . ASN A 1 254 ? -12.543 -41.931 42.066 1.00 44.09 254 ASN A O 1
ATOM 2118 N N . ASP A 1 255 ? -11.387 -40.621 40.629 1.00 34.03 255 ASP A N 1
ATOM 2119 C CA . ASP A 1 255 ? -10.509 -41.598 39.967 1.00 34.03 255 ASP A CA 1
ATOM 2120 C C . ASP A 1 255 ? -9.780 -41.026 38.732 1.00 34.03 255 ASP A C 1
ATOM 2122 O O . ASP A 1 255 ? -10.366 -40.421 37.839 1.00 34.03 255 ASP A O 1
ATOM 2126 N N . ASN A 1 256 ? -8.469 -41.292 38.713 1.00 41.00 256 ASN A N 1
ATOM 2127 C CA . ASN A 1 256 ? -7.572 -41.498 37.569 1.00 41.00 256 ASN A CA 1
ATOM 2128 C C . ASN A 1 256 ? -7.491 -40.448 36.446 1.00 41.00 256 ASN A C 1
ATOM 2130 O O . ASN A 1 256 ? -8.087 -40.589 35.379 1.00 41.00 256 ASN A O 1
ATOM 2134 N N . ILE A 1 257 ? -6.558 -39.500 36.608 1.00 36.78 257 ILE A N 1
ATOM 2135 C CA . ILE A 1 257 ? -5.979 -38.743 35.488 1.00 36.78 257 ILE A CA 1
ATOM 2136 C C . ILE A 1 257 ? -4.641 -39.372 35.089 1.00 36.78 257 ILE A C 1
ATOM 2138 O O . ILE A 1 257 ? -3.649 -39.327 35.817 1.00 36.78 257 ILE A O 1
ATOM 2142 N N . HIS A 1 258 ? -4.639 -39.953 33.893 1.00 36.28 258 HIS A N 1
ATOM 2143 C CA . HIS A 1 258 ? -3.473 -40.480 33.201 1.00 36.28 258 HIS A CA 1
ATOM 2144 C C . HIS A 1 258 ? -2.622 -39.304 32.686 1.00 36.28 258 HIS A C 1
ATOM 2146 O O . HIS A 1 258 ? -3.040 -38.554 31.804 1.00 36.28 258 HIS A O 1
ATOM 2152 N N . ILE A 1 259 ? -1.436 -39.115 33.269 1.00 36.19 259 ILE A N 1
ATOM 2153 C CA . ILE A 1 259 ? -0.471 -38.090 32.852 1.00 36.19 259 ILE A CA 1
ATOM 2154 C C . ILE A 1 259 ? 0.195 -38.556 31.552 1.00 36.19 259 ILE A C 1
ATOM 2156 O O . ILE A 1 259 ? 1.081 -39.409 31.574 1.00 36.19 259 ILE A O 1
ATOM 2160 N N . ASN A 1 260 ? -0.232 -37.992 30.422 1.00 36.38 260 ASN A N 1
ATOM 2161 C CA . ASN A 1 260 ? 0.495 -38.088 29.160 1.00 36.38 260 ASN A CA 1
ATOM 2162 C C . ASN A 1 260 ? 1.534 -36.961 29.088 1.00 36.38 260 ASN A C 1
ATOM 2164 O O . ASN A 1 260 ? 1.204 -35.774 29.114 1.00 36.38 260 ASN A O 1
ATOM 2168 N N . ASN A 1 261 ? 2.800 -37.363 29.015 1.00 42.56 261 ASN A N 1
ATOM 2169 C CA . ASN A 1 261 ? 3.964 -36.499 28.866 1.00 42.56 261 ASN A CA 1
ATOM 2170 C C . ASN A 1 261 ? 4.007 -35.897 27.454 1.00 42.56 261 ASN A C 1
ATOM 2172 O O . ASN A 1 261 ? 4.544 -36.529 26.553 1.00 42.56 261 ASN A O 1
ATOM 2176 N N . ASP A 1 262 ? 3.475 -34.687 27.258 1.00 48.72 262 ASP A N 1
ATOM 2177 C CA . ASP A 1 262 ? 3.728 -33.918 26.025 1.00 48.72 262 ASP A CA 1
ATOM 2178 C C . ASP A 1 262 ? 3.670 -32.387 26.243 1.00 48.72 262 ASP A C 1
ATOM 2180 O O . ASP A 1 262 ? 3.063 -31.614 25.501 1.00 48.72 262 ASP A O 1
ATOM 2184 N N . ALA A 1 263 ? 4.334 -31.921 27.307 1.00 41.66 263 ALA A N 1
ATOM 2185 C CA . ALA A 1 263 ? 4.379 -30.515 27.733 1.00 41.66 263 ALA A CA 1
ATOM 2186 C C . ALA A 1 263 ? 5.466 -29.651 27.040 1.00 41.66 263 ALA A C 1
ATOM 2188 O O . ALA A 1 263 ? 5.723 -28.522 27.452 1.00 41.66 263 ALA A O 1
ATOM 2189 N N . GLY A 1 264 ? 6.105 -30.124 25.964 1.00 45.16 264 GLY A N 1
ATOM 2190 C CA . GLY A 1 264 ? 7.347 -29.519 25.449 1.00 45.16 264 GLY A CA 1
ATOM 2191 C C . GLY A 1 264 ? 7.233 -28.168 24.721 1.00 45.16 264 GLY A C 1
ATOM 2192 O O . GLY A 1 264 ? 8.253 -27.528 24.470 1.00 45.16 264 GLY A O 1
ATOM 2193 N N . ILE A 1 265 ? 6.032 -27.709 24.347 1.00 49.66 265 ILE A N 1
ATOM 2194 C CA . ILE A 1 265 ? 5.874 -26.512 23.487 1.00 49.66 265 ILE A CA 1
ATOM 2195 C C . ILE A 1 265 ? 5.129 -25.366 24.192 1.00 49.66 265 ILE A C 1
ATOM 2197 O O . ILE A 1 265 ? 5.379 -24.197 23.894 1.00 49.66 265 ILE A O 1
ATOM 2201 N N . PHE A 1 266 ? 4.279 -25.663 25.180 1.00 42.75 266 PHE A N 1
ATOM 2202 C CA . PHE A 1 266 ? 3.562 -24.635 25.949 1.00 42.75 266 PHE A CA 1
ATOM 2203 C C . PHE A 1 266 ? 4.439 -23.992 27.042 1.00 42.75 266 PHE A C 1
ATOM 2205 O O . PHE A 1 266 ? 4.218 -22.842 27.428 1.00 42.75 266 PHE A O 1
ATOM 2212 N N . GLU A 1 267 ? 5.501 -24.678 27.476 1.00 44.75 267 GLU A N 1
ATOM 2213 C CA . GLU A 1 267 ? 6.411 -24.174 28.508 1.00 44.75 267 GLU A CA 1
ATOM 2214 C C . GLU A 1 267 ? 7.280 -22.993 28.062 1.00 44.75 267 GLU A C 1
ATOM 2216 O O . GLU A 1 267 ? 7.661 -22.197 28.911 1.00 44.75 267 GLU A O 1
ATOM 2221 N N . GLN A 1 268 ? 7.552 -22.779 26.767 1.00 50.91 268 GLN A N 1
ATOM 2222 C CA . GLN A 1 268 ? 8.450 -21.683 26.354 1.00 50.91 268 GLN A CA 1
ATOM 2223 C C . GLN A 1 268 ? 7.887 -20.278 26.627 1.00 50.91 268 GLN A C 1
ATOM 2225 O O . GLN A 1 268 ? 8.658 -19.346 26.862 1.00 50.91 268 GLN A O 1
ATOM 2230 N N . ASN A 1 269 ? 6.560 -20.116 26.634 1.00 47.59 269 ASN A N 1
ATOM 2231 C CA . ASN A 1 269 ? 5.932 -18.839 26.985 1.00 47.59 269 ASN A CA 1
ATOM 2232 C C . ASN A 1 269 ? 5.757 -18.688 28.506 1.00 47.59 269 ASN A C 1
ATOM 2234 O O . ASN A 1 269 ? 5.959 -17.592 29.017 1.00 47.59 269 ASN A O 1
ATOM 2238 N N . SER A 1 270 ? 5.499 -19.786 29.231 1.00 47.91 270 SER A N 1
ATOM 2239 C CA . SER A 1 270 ? 5.461 -19.812 30.706 1.00 47.91 270 SER A CA 1
ATOM 2240 C C . SER A 1 270 ? 6.840 -19.554 31.329 1.00 47.91 270 SER A C 1
ATOM 2242 O O . SER A 1 270 ? 6.956 -18.848 32.328 1.00 47.91 270 SER A O 1
ATOM 2244 N N . PHE A 1 271 ? 7.913 -20.049 30.703 1.00 53.22 271 PHE A N 1
ATOM 2245 C CA . PHE A 1 271 ? 9.287 -19.795 31.142 1.00 53.22 271 PHE A CA 1
ATOM 2246 C C . PHE A 1 271 ? 9.634 -18.310 31.094 1.00 53.22 271 PHE A C 1
ATOM 2248 O O . PHE A 1 271 ? 10.400 -17.831 31.921 1.00 53.22 271 PHE A O 1
ATOM 2255 N N . ARG A 1 272 ? 9.071 -17.568 30.131 1.00 54.47 272 ARG A N 1
ATOM 2256 C CA . ARG A 1 272 ? 9.345 -16.139 29.951 1.00 54.47 272 ARG A CA 1
ATOM 2257 C C . ARG A 1 272 ? 8.757 -15.293 31.081 1.00 54.47 272 ARG A C 1
ATOM 2259 O O . ARG A 1 272 ? 9.396 -14.329 31.491 1.00 54.47 272 ARG A O 1
ATOM 2266 N N . ASP A 1 273 ? 7.607 -15.704 31.609 1.00 53.88 273 ASP A N 1
ATOM 2267 C CA . ASP A 1 273 ? 6.958 -15.052 32.748 1.00 53.88 273 ASP A CA 1
ATOM 2268 C C . ASP A 1 273 ? 7.588 -15.487 34.088 1.00 53.88 273 ASP A C 1
ATOM 2270 O O . ASP A 1 273 ? 7.680 -14.682 35.011 1.00 53.88 273 ASP A O 1
ATOM 2274 N N . GLN A 1 274 ? 8.137 -16.706 34.182 1.00 55.97 274 GLN A N 1
ATOM 2275 C CA . GLN A 1 274 ? 8.938 -17.145 35.340 1.00 55.97 274 GLN A CA 1
ATOM 2276 C C . GLN A 1 274 ? 10.357 -16.538 35.356 1.00 55.97 274 GLN A C 1
ATOM 2278 O O . GLN A 1 274 ? 10.926 -16.294 36.418 1.00 55.97 274 GLN A O 1
ATOM 2283 N N . LEU A 1 275 ? 10.915 -16.212 34.185 1.00 53.09 275 LEU A N 1
ATOM 2284 C CA . LEU A 1 275 ? 12.198 -15.515 34.017 1.00 53.09 275 LEU A CA 1
ATOM 2285 C C . LEU A 1 275 ? 12.173 -14.066 34.524 1.00 53.09 275 LEU A C 1
ATOM 2287 O O . LEU A 1 275 ? 13.231 -13.528 34.844 1.00 53.09 275 LEU A O 1
ATOM 2291 N N . ALA A 1 276 ? 10.990 -13.455 34.649 1.00 53.75 276 ALA A N 1
ATOM 2292 C CA . ALA A 1 276 ? 10.821 -12.125 35.239 1.00 53.75 276 ALA A CA 1
ATOM 2293 C C . ALA A 1 276 ? 11.134 -12.084 36.751 1.00 53.75 276 ALA A C 1
ATOM 2295 O O . ALA A 1 276 ? 11.256 -11.001 37.319 1.00 53.75 276 ALA A O 1
ATOM 2296 N N . VAL A 1 277 ? 11.290 -13.250 37.393 1.00 57.59 277 VAL A N 1
ATOM 2297 C CA . VAL A 1 277 ? 11.689 -13.396 38.805 1.00 57.59 277 VAL A CA 1
ATOM 2298 C C . VAL A 1 277 ? 13.214 -13.547 38.959 1.00 57.59 277 VAL A C 1
ATOM 2300 O O . VAL A 1 277 ? 13.736 -13.477 40.071 1.00 57.59 277 VAL A O 1
ATOM 2303 N N . LEU A 1 278 ? 13.968 -13.730 37.866 1.00 58.72 278 LEU A N 1
ATOM 2304 C CA . LEU A 1 278 ? 15.426 -13.821 37.945 1.00 58.72 278 LEU A CA 1
ATOM 2305 C C . LEU A 1 278 ? 16.067 -12.451 38.192 1.00 58.72 278 LEU A C 1
ATOM 2307 O O . LEU A 1 278 ? 15.608 -11.418 37.708 1.00 58.72 278 LEU A O 1
ATOM 2311 N N . ASN A 1 279 ? 17.188 -12.467 38.918 1.00 78.25 279 ASN A N 1
ATOM 2312 C CA . ASN A 1 279 ? 18.055 -11.308 39.110 1.00 78.25 279 ASN A CA 1
ATOM 2313 C C . ASN A 1 279 ? 18.357 -10.650 37.739 1.00 78.25 279 ASN A C 1
ATOM 2315 O O . ASN A 1 279 ? 18.792 -11.361 36.825 1.00 78.25 279 ASN A O 1
ATOM 2319 N N . PRO A 1 280 ? 18.178 -9.321 37.582 1.00 77.25 280 PRO A N 1
ATOM 2320 C CA . PRO A 1 280 ? 18.429 -8.599 36.330 1.00 77.25 280 PRO A CA 1
ATOM 2321 C C . PRO A 1 280 ? 19.780 -8.906 35.666 1.00 77.25 280 PRO A C 1
ATOM 2323 O O . PRO A 1 280 ? 19.876 -8.912 34.439 1.00 77.25 280 PRO A O 1
ATOM 2326 N N . GLN A 1 281 ? 20.814 -9.218 36.454 1.00 79.31 281 GLN A N 1
ATOM 2327 C CA . GLN A 1 281 ? 22.130 -9.612 35.940 1.00 79.31 281 GLN A CA 1
ATOM 2328 C C . GLN A 1 281 ? 22.095 -10.950 35.184 1.00 79.31 281 GLN A C 1
ATOM 2330 O O . GLN A 1 281 ? 22.717 -11.082 34.132 1.00 79.31 281 GLN A O 1
ATOM 2335 N N . VAL A 1 282 ? 21.325 -11.926 35.674 1.00 78.06 282 VAL A N 1
ATOM 2336 C CA . VAL A 1 282 ? 21.165 -13.241 35.032 1.00 78.06 282 VAL A CA 1
ATOM 2337 C C . VAL A 1 282 ? 20.376 -13.106 33.730 1.00 78.06 282 VAL A C 1
ATOM 2339 O O . VAL A 1 282 ? 20.720 -13.729 32.726 1.00 78.06 282 VAL A O 1
ATOM 2342 N N . TYR A 1 283 ? 19.351 -12.250 33.717 1.00 75.69 283 TYR A N 1
ATOM 2343 C CA . TYR A 1 283 ? 18.574 -11.977 32.509 1.00 75.69 283 TYR A CA 1
ATOM 2344 C C . TYR A 1 283 ? 19.431 -11.316 31.416 1.00 75.69 283 TYR A C 1
ATOM 2346 O O . TYR A 1 283 ? 19.437 -11.781 30.276 1.00 75.69 283 TYR A O 1
ATOM 2354 N N . ALA A 1 284 ? 20.230 -10.303 31.770 1.00 79.00 284 ALA A N 1
ATOM 2355 C CA . ALA A 1 284 ? 21.156 -9.658 30.837 1.00 79.00 284 ALA A CA 1
ATOM 2356 C C . ALA A 1 284 ? 22.185 -10.648 30.257 1.00 79.00 284 ALA A C 1
ATOM 2358 O O . ALA A 1 284 ? 22.472 -10.624 29.059 1.00 79.00 284 ALA A O 1
ATOM 2359 N N . GLN A 1 285 ? 22.700 -11.567 31.081 1.00 87.62 285 GLN A N 1
ATOM 2360 C CA . GLN A 1 285 ? 23.622 -12.611 30.630 1.00 87.62 285 GLN A CA 1
ATOM 2361 C C . GLN A 1 285 ? 22.956 -13.601 29.657 1.00 87.62 285 GLN A C 1
ATOM 2363 O O . GLN A 1 285 ? 23.569 -14.000 28.666 1.00 87.62 285 GLN A O 1
ATOM 2368 N N . LEU A 1 286 ? 21.691 -13.964 29.890 1.00 81.50 286 LEU A N 1
ATOM 2369 C CA . LEU A 1 286 ? 20.920 -14.822 28.982 1.00 81.50 286 LEU A CA 1
ATOM 2370 C C . LEU A 1 286 ? 20.616 -14.140 27.643 1.00 81.50 286 LEU A C 1
ATOM 2372 O O . LEU A 1 286 ? 20.677 -14.794 26.599 1.00 81.50 286 LEU A O 1
ATOM 2376 N N . GLU A 1 287 ? 20.299 -12.844 27.646 1.00 83.50 287 GLU A N 1
ATOM 2377 C CA . GLU A 1 287 ? 20.107 -12.081 26.408 1.00 83.50 287 GLU A CA 1
ATOM 2378 C C . GLU A 1 287 ? 21.408 -11.953 25.610 1.00 83.50 287 GLU A C 1
ATOM 2380 O O . GLU A 1 287 ? 21.392 -12.168 24.396 1.00 83.50 287 GLU A O 1
ATOM 2385 N N . TYR A 1 288 ? 22.536 -11.701 26.282 1.00 92.56 288 TYR A N 1
ATOM 2386 C CA . TYR A 1 288 ? 23.855 -11.689 25.649 1.00 92.56 288 TYR A CA 1
ATOM 2387 C C . TYR A 1 288 ? 24.183 -13.036 24.988 1.00 92.56 288 TYR A C 1
ATOM 2389 O O . TYR A 1 288 ? 24.541 -13.084 23.810 1.00 92.56 288 TYR A O 1
ATOM 2397 N N . GLU A 1 289 ? 23.995 -14.147 25.704 1.00 91.12 289 GLU A N 1
ATOM 2398 C CA . GLU A 1 289 ? 24.231 -15.490 25.164 1.00 91.12 289 GLU A CA 1
ATOM 2399 C C . GLU A 1 289 ? 23.304 -15.825 23.990 1.00 91.12 289 GLU A C 1
ATOM 2401 O O . GLU A 1 289 ? 23.725 -16.453 23.014 1.00 91.12 289 GLU A O 1
ATOM 2406 N N . ARG A 1 290 ? 22.045 -15.373 24.032 1.00 84.88 290 ARG A N 1
ATOM 2407 C CA . ARG A 1 290 ? 21.115 -15.526 22.907 1.00 84.88 290 ARG A CA 1
ATOM 2408 C C . ARG A 1 290 ? 21.591 -14.739 21.688 1.00 84.88 290 ARG A C 1
ATOM 2410 O O . ARG A 1 290 ? 21.658 -15.313 20.602 1.00 84.88 290 ARG A O 1
ATOM 2417 N N . ALA A 1 291 ? 21.957 -13.471 21.868 1.00 85.62 291 ALA A N 1
ATOM 2418 C CA . ALA A 1 291 ? 22.469 -12.627 20.793 1.00 85.62 291 ALA A CA 1
ATOM 2419 C C . ALA A 1 291 ? 23.748 -13.218 20.173 1.00 85.62 291 ALA A C 1
ATOM 2421 O O . ALA A 1 291 ? 23.859 -13.288 18.948 1.00 85.62 291 ALA A O 1
ATOM 2422 N N . ARG A 1 292 ? 24.665 -13.735 21.004 1.00 95.38 292 ARG A N 1
ATOM 2423 C CA . ARG A 1 292 ? 25.885 -14.430 20.564 1.00 95.38 292 ARG A CA 1
ATOM 2424 C C . ARG A 1 292 ? 25.566 -15.656 19.704 1.00 95.38 292 ARG A C 1
ATOM 2426 O O . ARG A 1 292 ? 26.100 -15.786 18.606 1.00 95.38 292 ARG A O 1
ATOM 2433 N N . ARG A 1 293 ? 24.644 -16.520 20.144 1.00 90.69 293 ARG A N 1
ATOM 2434 C CA . ARG A 1 293 ? 24.214 -17.702 19.369 1.00 90.69 293 ARG A CA 1
ATOM 2435 C C . ARG A 1 293 ? 23.531 -17.326 18.055 1.00 90.69 293 ARG A C 1
ATOM 2437 O O . ARG A 1 293 ? 23.742 -17.990 17.041 1.00 90.69 293 ARG A O 1
ATOM 2444 N N . GLU A 1 294 ? 22.711 -16.277 18.048 1.00 87.44 294 GLU A N 1
ATOM 2445 C CA . GLU A 1 294 ? 22.079 -15.771 16.825 1.00 87.44 294 GLU A CA 1
ATOM 2446 C C . GLU A 1 294 ? 23.112 -15.227 15.828 1.00 87.44 294 GLU A C 1
ATOM 2448 O O . GLU A 1 294 ? 22.977 -15.460 14.623 1.00 87.44 294 GLU A O 1
ATOM 2453 N N . GLU A 1 295 ? 24.159 -14.553 16.311 1.00 90.25 295 GLU A N 1
ATOM 2454 C CA . GLU A 1 295 ? 25.292 -14.111 15.492 1.00 90.25 295 GLU A CA 1
ATOM 2455 C C . GLU A 1 295 ? 26.081 -15.305 14.933 1.00 90.25 295 GLU A C 1
ATOM 2457 O O . GLU A 1 295 ? 26.324 -15.368 13.731 1.00 90.25 295 GLU A O 1
ATOM 2462 N N . GLU A 1 296 ? 26.385 -16.318 15.750 1.00 92.38 296 GLU A N 1
ATOM 2463 C CA . GLU A 1 296 ? 27.052 -17.552 15.303 1.00 92.38 296 GLU A CA 1
ATOM 2464 C C . GLU A 1 296 ? 26.237 -18.304 14.234 1.00 92.38 296 GLU A C 1
ATOM 2466 O O . GLU A 1 296 ? 26.789 -18.864 13.282 1.00 92.38 296 GLU A O 1
ATOM 2471 N N . VAL A 1 297 ? 24.904 -18.333 14.351 1.00 89.81 297 VAL A N 1
ATOM 2472 C CA . VAL A 1 297 ? 24.019 -18.905 13.320 1.00 89.81 297 VAL A CA 1
ATOM 2473 C C . VAL A 1 297 ? 24.041 -18.062 12.045 1.00 89.81 297 VAL A C 1
ATOM 2475 O O . VAL A 1 297 ? 24.100 -18.628 10.950 1.00 89.81 297 VAL A O 1
ATOM 2478 N N . ARG A 1 298 ? 24.024 -16.727 12.156 1.00 84.94 298 ARG A N 1
ATOM 2479 C CA . ARG A 1 298 ? 24.168 -15.830 10.998 1.00 84.94 298 ARG A CA 1
ATOM 2480 C C . ARG A 1 298 ? 25.515 -16.033 10.303 1.00 84.94 298 ARG A C 1
ATOM 2482 O O . ARG A 1 298 ? 25.527 -16.187 9.083 1.00 84.94 298 ARG A O 1
ATOM 2489 N N . HIS A 1 299 ? 26.607 -16.136 11.056 1.00 89.62 299 HIS A N 1
ATOM 2490 C CA . HIS A 1 299 ? 27.943 -16.416 10.534 1.00 89.62 299 HIS A CA 1
ATOM 2491 C C . HIS A 1 299 ? 28.001 -17.771 9.816 1.00 89.62 299 HIS A C 1
ATOM 2493 O O . HIS A 1 299 ? 28.413 -17.840 8.662 1.00 89.62 299 HIS A O 1
ATOM 2499 N N . ARG A 1 300 ? 27.497 -18.850 10.434 1.00 90.81 300 ARG A N 1
ATOM 2500 C CA . ARG A 1 300 ? 27.442 -20.179 9.792 1.00 90.81 300 ARG A CA 1
ATOM 2501 C C . ARG A 1 300 ? 26.638 -20.181 8.494 1.00 90.81 300 ARG A C 1
ATOM 2503 O O . ARG A 1 300 ? 27.044 -20.832 7.537 1.00 90.81 300 ARG A O 1
ATOM 2510 N N . ARG A 1 301 ? 25.523 -19.444 8.434 1.00 85.12 301 ARG A N 1
ATOM 2511 C CA . ARG A 1 301 ? 24.735 -19.293 7.199 1.00 85.12 301 ARG A CA 1
ATOM 2512 C C . ARG A 1 301 ? 25.491 -18.520 6.121 1.00 85.12 301 ARG A C 1
ATOM 2514 O O . ARG A 1 301 ? 25.392 -18.897 4.958 1.00 85.12 301 ARG A O 1
ATOM 2521 N N . LYS A 1 302 ? 26.239 -17.471 6.485 1.00 85.44 302 LYS A N 1
ATOM 2522 C CA . LYS A 1 302 ? 27.110 -16.744 5.546 1.00 85.44 302 LYS A CA 1
ATOM 2523 C C . LYS A 1 302 ? 28.202 -17.659 4.986 1.00 85.44 302 LYS A C 1
ATOM 2525 O O . LYS A 1 302 ? 28.323 -17.756 3.773 1.00 85.44 302 LYS A O 1
ATOM 2530 N N . GLU A 1 303 ? 28.894 -18.409 5.843 1.00 90.44 303 GLU A N 1
ATOM 2531 C CA . GLU A 1 303 ? 29.916 -19.385 5.431 1.00 90.44 303 GLU A CA 1
ATOM 2532 C C . GLU A 1 303 ? 29.350 -20.513 4.557 1.00 90.44 303 GLU A C 1
ATOM 2534 O O . GLU A 1 303 ? 29.954 -20.912 3.566 1.00 90.44 303 GLU A O 1
ATOM 2539 N N . GLN A 1 304 ? 28.158 -21.024 4.875 1.00 88.00 304 GLN A N 1
ATOM 2540 C CA . GLN A 1 304 ? 27.502 -22.034 4.043 1.00 88.00 304 GLN A CA 1
ATOM 2541 C C . GLN A 1 304 ? 27.146 -21.495 2.650 1.00 88.00 304 GLN A C 1
ATOM 2543 O O . GLN A 1 304 ? 27.337 -22.200 1.665 1.00 88.00 304 GLN A O 1
ATOM 2548 N N . ARG A 1 305 ? 26.660 -20.251 2.558 1.00 83.19 305 ARG A N 1
ATOM 2549 C CA . ARG A 1 305 ? 26.369 -19.601 1.269 1.00 83.19 305 ARG A CA 1
ATOM 2550 C C . ARG A 1 305 ? 27.636 -19.322 0.467 1.00 83.19 305 ARG A C 1
ATOM 2552 O O . ARG A 1 305 ? 27.625 -19.516 -0.741 1.00 83.19 305 ARG A O 1
ATOM 2559 N N . LYS A 1 306 ? 28.710 -18.897 1.139 1.00 87.81 306 LYS A N 1
ATOM 2560 C CA . LYS A 1 306 ? 30.021 -18.679 0.521 1.00 87.81 306 LYS A CA 1
ATOM 2561 C C . LYS A 1 306 ? 30.550 -19.969 -0.110 1.00 87.81 306 LYS A C 1
ATOM 2563 O O . LYS A 1 306 ? 30.879 -19.949 -1.287 1.00 87.81 306 LYS A O 1
ATOM 2568 N N . ARG A 1 307 ? 30.509 -21.089 0.621 1.00 88.69 307 ARG A N 1
ATOM 2569 C CA . ARG A 1 307 ? 30.883 -22.407 0.078 1.00 88.69 307 ARG A CA 1
ATOM 2570 C C . ARG A 1 307 ? 30.035 -22.813 -1.127 1.00 88.69 307 ARG A C 1
ATOM 2572 O O . ARG A 1 307 ? 30.591 -23.169 -2.149 1.00 88.69 307 ARG A O 1
ATOM 2579 N N . GLY A 1 308 ? 28.708 -22.659 -1.059 1.00 85.00 308 GLY A N 1
ATOM 2580 C CA . GLY A 1 308 ? 27.84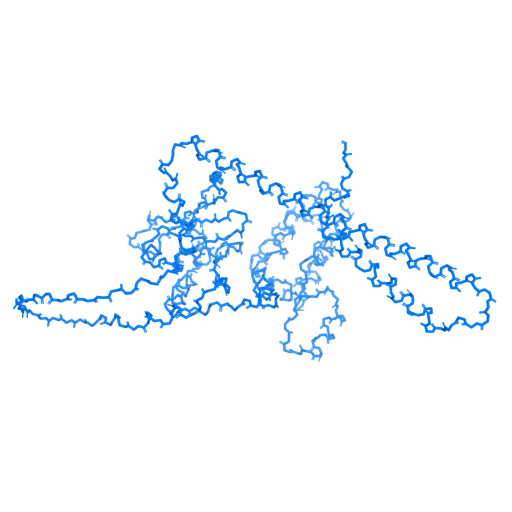1 -22.967 -2.208 1.00 85.00 308 GLY A CA 1
ATOM 2581 C C . GLY A 1 308 ? 28.144 -22.121 -3.455 1.00 85.00 308 GLY A C 1
ATOM 2582 O O . GLY A 1 308 ? 28.040 -22.611 -4.578 1.00 85.00 308 GLY A O 1
ATOM 2583 N N . PHE A 1 309 ? 28.560 -20.863 -3.270 1.00 84.19 309 PHE A N 1
ATOM 2584 C CA . PHE A 1 309 ? 29.027 -20.016 -4.367 1.00 84.19 309 PHE A CA 1
ATOM 2585 C C . PHE A 1 309 ? 30.373 -20.496 -4.932 1.00 84.19 309 PHE A C 1
ATOM 2587 O O . PHE A 1 309 ? 30.499 -20.610 -6.148 1.00 84.19 309 PHE A O 1
ATOM 2594 N N . GLU A 1 310 ? 31.347 -20.806 -4.068 1.00 88.81 310 GLU A N 1
ATOM 2595 C CA . GLU A 1 310 ? 32.660 -21.344 -4.462 1.00 88.81 310 GLU A CA 1
ATOM 2596 C C . GLU A 1 310 ? 32.518 -22.662 -5.244 1.00 88.81 310 GLU A C 1
ATOM 2598 O O . GLU A 1 310 ? 33.119 -22.796 -6.311 1.00 88.81 310 GLU A O 1
ATOM 2603 N N . ASP A 1 311 ? 31.648 -23.570 -4.787 1.00 87.69 311 ASP A N 1
ATOM 2604 C CA . ASP A 1 311 ? 31.341 -24.840 -5.459 1.00 87.69 311 ASP A CA 1
ATOM 2605 C C . ASP A 1 311 ? 30.741 -24.603 -6.861 1.00 87.69 311 ASP A C 1
ATOM 2607 O O . ASP A 1 311 ? 31.184 -25.196 -7.847 1.00 87.69 311 ASP A O 1
ATOM 2611 N N . THR A 1 312 ? 29.771 -23.684 -6.980 1.00 82.44 312 THR A N 1
ATOM 2612 C CA . THR A 1 312 ? 29.130 -23.350 -8.271 1.00 82.44 312 THR A CA 1
ATOM 2613 C C . THR A 1 312 ? 30.125 -22.700 -9.242 1.00 82.44 312 THR A C 1
ATOM 2615 O O . THR A 1 312 ? 30.112 -22.966 -10.447 1.00 82.44 312 THR A O 1
ATOM 2618 N N . GLU A 1 313 ? 31.008 -21.835 -8.737 1.00 87.94 313 GLU A N 1
ATOM 2619 C CA . GLU A 1 313 ? 32.048 -21.189 -9.540 1.00 87.94 313 GLU A CA 1
ATOM 2620 C C . GLU A 1 313 ? 33.099 -22.203 -10.029 1.00 87.94 313 GLU A C 1
ATOM 2622 O O . GLU A 1 313 ? 33.556 -22.135 -11.175 1.00 87.94 313 GLU A O 1
ATOM 2627 N N . GLU A 1 314 ? 33.483 -23.165 -9.186 1.00 92.19 314 GLU A N 1
ATOM 2628 C CA . GLU A 1 314 ? 34.369 -24.264 -9.572 1.00 92.19 314 GLU A CA 1
ATOM 2629 C C . GLU A 1 314 ? 33.733 -25.169 -10.637 1.00 92.19 314 GLU A C 1
ATOM 2631 O O . GLU A 1 314 ? 34.398 -25.511 -11.620 1.00 92.19 314 GLU A O 1
ATOM 2636 N N . GLU A 1 315 ? 32.443 -25.488 -10.515 1.00 86.94 315 GLU A N 1
ATOM 2637 C CA . GLU A 1 315 ? 31.704 -26.267 -11.514 1.00 86.94 315 GLU A CA 1
ATOM 2638 C C . GLU A 1 315 ? 31.660 -25.559 -12.880 1.00 86.94 315 GLU A C 1
ATOM 2640 O O . GLU A 1 315 ? 31.913 -26.173 -13.919 1.00 86.94 315 GLU A O 1
ATOM 2645 N N . LEU A 1 316 ? 31.462 -24.238 -12.896 1.00 83.31 316 LEU A N 1
ATOM 2646 C CA . LEU A 1 316 ? 31.538 -23.439 -14.123 1.00 83.31 316 LEU A CA 1
ATOM 2647 C C . LEU A 1 316 ? 32.937 -23.425 -14.739 1.00 83.31 316 LEU A C 1
ATOM 2649 O O . LEU A 1 316 ? 33.071 -23.545 -15.960 1.00 83.31 316 LEU A O 1
ATOM 2653 N N . ARG A 1 317 ? 33.990 -23.320 -13.919 1.00 89.94 317 ARG A N 1
ATOM 2654 C CA . ARG A 1 317 ? 35.378 -23.430 -14.398 1.00 89.94 317 ARG A CA 1
ATOM 2655 C C . ARG A 1 317 ? 35.657 -24.811 -14.995 1.00 89.94 317 ARG A C 1
ATOM 2657 O O . ARG A 1 317 ? 36.311 -24.895 -16.036 1.00 89.94 317 ARG A O 1
ATOM 2664 N N . ASN A 1 318 ? 35.144 -25.877 -14.380 1.00 88.38 318 ASN A N 1
ATOM 2665 C CA . ASN A 1 318 ? 35.227 -27.242 -14.902 1.00 88.38 318 ASN A CA 1
ATOM 2666 C C . ASN A 1 318 ? 34.501 -27.385 -16.248 1.00 88.38 318 ASN A C 1
ATOM 2668 O O . ASN A 1 318 ? 35.095 -27.880 -17.206 1.00 88.38 318 ASN A O 1
ATOM 2672 N N . ASN A 1 319 ? 33.271 -26.877 -16.363 1.00 79.44 319 ASN A N 1
ATOM 2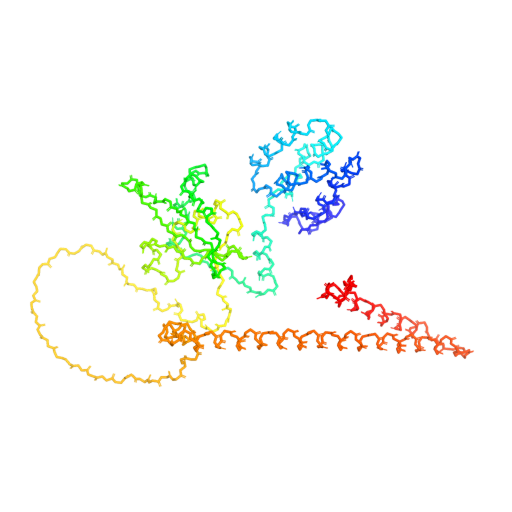673 C CA . ASN A 1 319 ? 32.518 -26.897 -17.620 1.00 79.44 319 ASN A CA 1
ATOM 2674 C C . ASN A 1 319 ? 33.213 -26.094 -18.724 1.00 79.44 319 ASN A C 1
ATOM 2676 O O . ASN A 1 319 ? 33.295 -26.554 -19.863 1.00 79.44 319 ASN A O 1
ATOM 2680 N N . GLY A 1 320 ? 33.786 -24.935 -18.390 1.00 84.06 320 GLY A N 1
ATOM 2681 C CA . GLY A 1 320 ? 34.592 -24.147 -19.322 1.00 84.06 320 GLY A CA 1
ATOM 2682 C C . GLY A 1 320 ? 35.807 -24.918 -19.851 1.00 84.06 320 GLY A C 1
ATOM 2683 O O . GLY A 1 320 ? 36.063 -24.903 -21.057 1.00 84.06 320 GLY A O 1
ATOM 2684 N N . ARG A 1 321 ? 36.523 -25.647 -18.978 1.00 90.75 321 ARG A N 1
ATOM 2685 C CA . ARG A 1 321 ? 37.627 -26.538 -19.386 1.00 90.75 321 ARG A CA 1
ATOM 2686 C C . ARG A 1 321 ? 37.146 -27.651 -20.313 1.00 90.75 321 ARG A C 1
ATOM 2688 O O . ARG A 1 321 ? 37.740 -27.837 -21.371 1.00 90.75 321 ARG A O 1
ATOM 2695 N N . MET A 1 322 ? 36.051 -28.328 -19.963 1.00 85.75 322 MET A N 1
ATOM 2696 C CA . MET A 1 322 ? 35.471 -29.405 -20.772 1.00 85.75 322 MET A CA 1
ATOM 2697 C C . MET A 1 322 ? 35.078 -28.917 -22.175 1.00 85.75 322 MET A C 1
ATOM 2699 O O . MET A 1 322 ? 35.417 -29.558 -23.168 1.00 85.75 322 MET A O 1
ATOM 2703 N N . ILE A 1 323 ? 34.424 -27.755 -22.280 1.00 80.56 323 ILE A N 1
ATOM 2704 C CA . ILE A 1 323 ? 34.086 -27.137 -23.572 1.00 80.56 323 ILE A CA 1
ATOM 2705 C C . ILE A 1 323 ? 35.362 -26.811 -24.357 1.00 80.56 323 ILE A C 1
ATOM 2707 O O . ILE A 1 323 ? 35.447 -27.110 -25.548 1.00 80.56 323 ILE A O 1
ATOM 2711 N N . GLY A 1 324 ? 36.377 -26.247 -23.697 1.00 83.38 324 GLY A N 1
ATOM 2712 C CA . GLY A 1 324 ? 37.678 -25.973 -24.309 1.00 83.38 324 GLY A CA 1
ATOM 2713 C C . GLY A 1 324 ? 38.353 -27.228 -24.876 1.00 83.38 324 GLY A C 1
ATOM 2714 O O . GLY A 1 324 ? 38.858 -27.204 -25.998 1.00 83.38 324 GLY A O 1
ATOM 2715 N N . GLU A 1 325 ? 38.324 -28.341 -24.143 1.00 86.38 325 GLU A N 1
ATOM 2716 C CA . GLU A 1 325 ? 38.851 -29.635 -24.592 1.00 86.38 325 GLU A CA 1
ATOM 2717 C C . GLU A 1 325 ? 38.055 -30.220 -25.766 1.00 86.38 325 GLU A C 1
ATOM 2719 O O . GLU A 1 325 ? 38.656 -30.712 -26.726 1.00 86.38 325 GLU A O 1
ATOM 2724 N N . LEU A 1 326 ? 36.720 -30.126 -25.730 1.00 80.12 326 LEU A N 1
ATOM 2725 C CA . LEU A 1 326 ? 35.846 -30.548 -26.829 1.00 80.12 326 LEU A CA 1
ATOM 2726 C C . LEU A 1 326 ? 36.127 -29.753 -28.110 1.00 80.12 326 LEU A C 1
ATOM 2728 O O . LEU A 1 326 ? 36.179 -30.340 -29.189 1.00 80.12 326 LEU A O 1
ATOM 2732 N N . MET A 1 327 ? 36.371 -28.445 -27.998 1.00 78.81 327 MET A N 1
ATOM 2733 C CA . MET A 1 327 ? 36.736 -27.600 -29.140 1.00 78.81 327 MET A CA 1
ATOM 2734 C C . MET A 1 327 ? 38.162 -27.866 -29.649 1.00 78.81 327 MET A C 1
ATOM 2736 O O . MET A 1 327 ? 38.413 -27.779 -30.850 1.00 78.81 327 MET A O 1
ATOM 2740 N N . ASN A 1 328 ? 39.103 -28.203 -28.759 1.00 83.69 328 ASN A N 1
ATOM 2741 C CA . ASN A 1 328 ? 40.501 -28.463 -29.120 1.00 83.69 328 ASN A CA 1
ATOM 2742 C C . ASN A 1 328 ? 40.747 -29.866 -29.690 1.00 83.69 328 ASN A C 1
ATOM 2744 O O . ASN A 1 328 ? 41.746 -30.070 -30.391 1.00 83.69 328 ASN A O 1
ATOM 2748 N N . LYS A 1 329 ? 39.855 -30.836 -29.448 1.00 80.56 329 LYS A N 1
ATOM 2749 C CA . LYS A 1 329 ? 39.869 -32.122 -30.154 1.00 80.56 329 LYS A CA 1
ATOM 2750 C C . LYS A 1 329 ? 39.574 -31.887 -31.640 1.00 80.56 329 LYS A C 1
ATOM 2752 O O . LYS A 1 329 ? 38.450 -32.006 -32.106 1.00 80.56 329 LYS A O 1
ATOM 2757 N N . LYS A 1 330 ? 40.630 -31.647 -32.424 1.00 57.25 330 LYS A N 1
ATOM 2758 C CA . LYS A 1 330 ? 40.630 -31.588 -33.902 1.00 57.25 330 LYS A CA 1
ATOM 2759 C C . LYS A 1 330 ? 40.182 -32.899 -34.592 1.00 57.25 330 LYS A C 1
ATOM 2761 O O . LYS A 1 330 ? 40.329 -33.035 -35.806 1.00 57.25 330 LYS A O 1
ATOM 2766 N N . SER A 1 331 ? 39.650 -33.882 -33.863 1.00 53.94 331 SER A N 1
ATOM 2767 C CA . SER A 1 331 ? 39.186 -35.160 -34.404 1.00 53.94 331 SER A CA 1
ATOM 2768 C C . SER A 1 331 ? 37.685 -35.119 -34.710 1.00 53.94 331 SER A C 1
ATOM 2770 O O . SER A 1 331 ? 36.867 -35.176 -33.801 1.00 53.94 331 SER A O 1
ATOM 2772 N N . LYS A 1 332 ? 37.382 -35.024 -36.007 1.00 60.22 332 LYS A N 1
ATOM 2773 C CA . LYS A 1 332 ? 36.176 -35.314 -36.822 1.00 60.22 332 LYS A CA 1
ATOM 2774 C C . LYS A 1 332 ? 34.803 -35.753 -36.249 1.00 60.22 332 LYS A C 1
ATOM 2776 O O . LYS A 1 332 ? 33.909 -35.914 -37.071 1.00 60.22 332 LYS A O 1
ATOM 2781 N N . THR A 1 333 ? 34.546 -35.915 -34.955 1.00 67.06 333 THR A N 1
ATOM 2782 C CA . THR A 1 333 ? 33.233 -36.374 -34.452 1.00 67.06 333 THR A CA 1
ATOM 2783 C C . THR A 1 333 ? 32.904 -35.826 -33.056 1.00 67.06 333 THR A C 1
ATOM 2785 O O . THR A 1 333 ? 32.627 -36.598 -32.144 1.00 67.06 333 THR A O 1
ATOM 2788 N N . CYS A 1 334 ? 32.946 -34.506 -32.853 1.00 73.88 334 CYS A N 1
ATOM 2789 C CA . CYS A 1 334 ? 32.178 -33.912 -31.751 1.00 73.88 334 CYS A CA 1
ATOM 2790 C C . CYS A 1 334 ? 30.732 -33.804 -32.241 1.00 73.88 334 CYS A C 1
ATOM 2792 O O . CYS A 1 334 ? 30.486 -33.123 -33.242 1.00 73.88 334 CYS A O 1
ATOM 2794 N N . SER A 1 335 ? 29.808 -34.549 -31.632 1.00 83.25 335 SER A N 1
ATOM 2795 C CA . SER A 1 335 ? 28.416 -34.506 -32.069 1.00 83.25 335 SER A CA 1
ATOM 2796 C C . SER A 1 335 ? 27.801 -33.156 -31.689 1.00 83.25 335 SER A C 1
ATOM 2798 O O . SER A 1 335 ? 28.178 -32.530 -30.696 1.00 83.25 335 SER A O 1
ATOM 2800 N N . LEU A 1 336 ? 26.850 -32.677 -32.492 1.00 80.94 336 LEU A N 1
ATOM 2801 C CA . LEU A 1 336 ? 26.100 -31.461 -32.166 1.00 80.94 336 LEU A CA 1
ATOM 2802 C C . LEU A 1 336 ? 25.376 -31.598 -30.814 1.00 80.94 336 LEU A C 1
ATOM 2804 O O . LEU A 1 336 ? 25.236 -30.611 -30.094 1.00 80.94 336 LEU A O 1
ATOM 2808 N N . GLU A 1 337 ? 24.968 -32.818 -30.462 1.00 86.25 337 GLU A N 1
ATOM 2809 C CA . GLU A 1 337 ? 24.300 -33.145 -29.201 1.00 86.25 337 GLU A CA 1
ATOM 2810 C C . GLU A 1 337 ? 25.221 -32.920 -27.992 1.00 86.25 337 GLU A C 1
ATOM 2812 O O . GLU A 1 337 ? 24.794 -32.308 -27.014 1.00 86.25 337 GLU A O 1
ATOM 2817 N N . ASP A 1 338 ? 26.502 -33.297 -28.080 1.00 81.44 338 ASP A N 1
ATOM 2818 C CA . ASP A 1 338 ? 27.480 -33.082 -27.000 1.00 81.44 338 ASP A CA 1
ATOM 2819 C C . ASP A 1 338 ? 27.709 -31.586 -26.729 1.00 81.44 338 ASP A C 1
ATOM 2821 O O . ASP A 1 338 ? 27.764 -31.140 -25.579 1.00 81.44 338 ASP A O 1
ATOM 2825 N N . LEU A 1 339 ? 27.792 -30.782 -27.796 1.00 78.75 339 LEU A N 1
ATOM 2826 C CA . LEU A 1 339 ? 27.910 -29.325 -27.694 1.00 78.75 339 LEU A CA 1
ATOM 2827 C C . LEU A 1 339 ? 26.649 -28.696 -27.092 1.00 78.75 339 LEU A C 1
ATOM 2829 O O . LEU A 1 339 ? 26.748 -27.826 -26.226 1.00 78.75 339 LEU A O 1
ATOM 2833 N N . GLN A 1 340 ? 25.465 -29.142 -27.514 1.00 83.81 340 GLN A N 1
ATOM 2834 C CA . GLN A 1 340 ? 24.196 -28.654 -26.970 1.00 83.81 340 GLN A CA 1
ATOM 2835 C C . GLN A 1 340 ? 24.037 -29.006 -25.487 1.00 83.81 340 GLN A C 1
ATOM 2837 O O . GLN A 1 340 ? 23.625 -28.146 -24.706 1.00 83.81 340 GLN A O 1
ATOM 2842 N N . ALA A 1 341 ? 24.420 -30.218 -25.075 1.00 83.88 341 ALA A N 1
ATOM 2843 C CA . ALA A 1 341 ? 24.394 -30.635 -23.677 1.00 83.88 341 ALA A CA 1
ATOM 2844 C C . ALA A 1 341 ? 25.342 -29.787 -22.808 1.00 83.88 341 ALA A C 1
ATOM 2846 O O . ALA A 1 341 ? 24.951 -29.317 -21.736 1.00 83.88 341 ALA A O 1
ATOM 2847 N N . ALA A 1 342 ? 26.559 -29.512 -23.290 1.00 76.94 342 ALA A N 1
ATOM 2848 C CA . ALA A 1 342 ? 27.524 -28.677 -22.574 1.00 76.94 342 ALA A CA 1
ATOM 2849 C C . ALA A 1 342 ? 27.054 -27.215 -22.426 1.00 76.94 342 ALA A C 1
ATOM 2851 O O . ALA A 1 342 ? 27.207 -26.608 -21.359 1.00 76.94 342 ALA A O 1
ATOM 2852 N N . VAL A 1 343 ? 26.433 -26.651 -23.468 1.00 81.62 343 VAL A N 1
ATOM 2853 C CA . VAL A 1 343 ? 25.841 -25.303 -23.422 1.00 81.62 343 VAL A CA 1
ATOM 2854 C C . VAL A 1 343 ? 24.640 -25.255 -22.474 1.00 81.62 343 VAL A C 1
ATOM 2856 O O . VAL A 1 343 ? 24.536 -24.330 -21.669 1.00 81.62 343 VAL A O 1
ATOM 2859 N N . ALA A 1 344 ? 23.754 -26.254 -22.512 1.00 84.31 344 ALA A N 1
ATOM 2860 C CA . ALA A 1 344 ? 22.602 -26.329 -21.613 1.00 84.31 344 ALA A CA 1
ATOM 2861 C C . ALA A 1 344 ? 23.023 -26.433 -20.135 1.00 84.31 344 ALA A C 1
ATOM 2863 O O . ALA A 1 344 ? 22.465 -25.740 -19.279 1.00 84.31 344 ALA A O 1
ATOM 2864 N N . SER A 1 345 ? 24.053 -27.234 -19.845 1.00 83.56 345 SER A N 1
ATOM 2865 C CA . SER A 1 345 ? 24.655 -27.335 -18.510 1.00 83.56 345 SER A CA 1
ATOM 2866 C C . SER A 1 345 ? 25.229 -25.988 -18.048 1.00 83.56 345 SER A C 1
ATOM 2868 O O . SER A 1 345 ? 24.900 -25.501 -16.966 1.00 83.56 345 SER A O 1
ATOM 2870 N N . SER A 1 346 ? 25.980 -25.304 -18.918 1.00 79.25 346 SER A N 1
ATOM 2871 C CA . SER A 1 346 ? 26.554 -23.984 -18.618 1.00 79.25 346 SER A CA 1
ATOM 2872 C C . SER A 1 346 ? 25.484 -22.928 -18.328 1.00 79.25 346 SER A C 1
ATOM 2874 O O . SER A 1 346 ? 25.594 -22.192 -17.350 1.00 79.25 346 SER A O 1
ATOM 2876 N N . ASN A 1 347 ? 24.411 -22.883 -19.122 1.00 82.31 347 ASN A N 1
ATOM 2877 C CA . ASN A 1 347 ? 23.297 -21.958 -18.897 1.00 82.31 347 ASN A CA 1
ATOM 2878 C C . ASN A 1 347 ? 22.582 -22.225 -17.567 1.00 82.31 347 ASN A C 1
ATOM 2880 O O . ASN A 1 347 ? 22.214 -21.283 -16.867 1.00 82.31 347 ASN A O 1
ATOM 2884 N N . THR A 1 348 ? 22.418 -23.496 -17.192 1.00 84.62 348 THR A N 1
ATOM 2885 C CA . THR A 1 348 ? 21.802 -23.878 -15.913 1.00 84.62 348 THR A CA 1
ATOM 2886 C C . THR A 1 348 ? 22.633 -23.378 -14.729 1.00 84.62 348 THR A C 1
ATOM 2888 O O . THR A 1 348 ? 22.086 -22.786 -13.799 1.00 84.62 348 THR A O 1
ATOM 2891 N N . LEU A 1 349 ? 23.959 -23.527 -14.792 1.00 76.62 349 LEU A N 1
ATOM 2892 C CA . LEU A 1 349 ? 24.862 -23.031 -13.750 1.00 76.62 349 LEU A CA 1
ATOM 2893 C C . LEU A 1 349 ? 24.933 -21.500 -13.695 1.00 76.62 349 LEU A C 1
ATOM 2895 O O . LEU A 1 349 ? 24.975 -20.928 -12.608 1.00 76.62 349 LEU A O 1
ATOM 2899 N N . ILE A 1 350 ? 24.884 -20.817 -14.844 1.00 80.56 350 ILE A N 1
ATOM 2900 C CA . ILE A 1 350 ? 24.811 -19.348 -14.896 1.00 80.56 350 ILE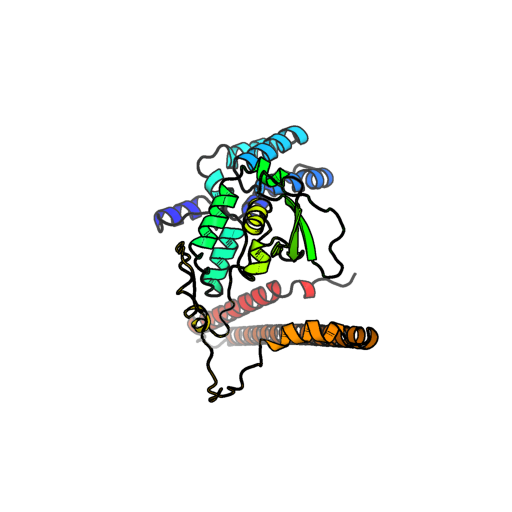 A CA 1
ATOM 2901 C C . ILE A 1 350 ? 23.541 -18.851 -14.193 1.00 80.56 350 ILE A C 1
ATOM 2903 O O . ILE A 1 350 ? 23.603 -17.929 -13.381 1.00 80.56 350 ILE A O 1
ATOM 2907 N N . LEU A 1 351 ? 22.391 -19.481 -14.448 1.00 81.12 351 LEU A N 1
ATOM 2908 C CA . LEU A 1 351 ? 21.139 -19.140 -13.765 1.00 81.12 351 LEU A CA 1
ATOM 2909 C C . LEU A 1 351 ? 21.207 -19.430 -12.257 1.00 81.12 351 LEU A C 1
ATOM 2911 O O . LEU A 1 351 ? 20.719 -18.628 -11.457 1.00 81.12 351 LEU A O 1
ATOM 2915 N N . ALA A 1 352 ? 21.849 -20.531 -11.852 1.00 75.81 352 ALA A N 1
ATOM 2916 C CA . ALA A 1 352 ? 22.075 -20.848 -10.442 1.00 75.81 352 ALA A CA 1
ATOM 2917 C C . ALA A 1 352 ? 22.964 -19.801 -9.743 1.00 75.81 352 ALA A C 1
ATOM 2919 O O . ALA A 1 352 ? 22.651 -19.398 -8.618 1.00 75.81 352 ALA A O 1
ATOM 2920 N N . LEU A 1 353 ? 24.011 -19.304 -10.418 1.00 76.25 353 LEU A N 1
ATOM 2921 C CA . LEU A 1 353 ? 24.839 -18.196 -9.933 1.00 76.25 353 LEU A CA 1
ATOM 2922 C C . LEU A 1 353 ? 24.037 -16.904 -9.783 1.00 76.25 353 LEU A C 1
ATOM 2924 O O . LEU A 1 353 ? 24.128 -16.261 -8.740 1.00 76.25 353 LEU A O 1
ATOM 2928 N N . PHE A 1 354 ? 23.238 -16.523 -10.784 1.00 80.31 354 PHE A N 1
ATOM 2929 C CA . PHE A 1 354 ? 22.408 -15.318 -10.694 1.00 80.31 354 PHE A CA 1
ATOM 2930 C C . PHE A 1 354 ? 21.439 -15.390 -9.511 1.00 80.31 354 PHE A C 1
ATOM 2932 O O . PHE A 1 354 ? 21.357 -14.446 -8.727 1.00 80.31 354 PHE A O 1
ATOM 2939 N N . SER A 1 355 ? 20.792 -16.540 -9.303 1.00 75.81 355 SER A N 1
ATOM 2940 C CA . SER A 1 355 ? 19.927 -16.750 -8.139 1.00 75.81 355 SER A CA 1
ATOM 2941 C C . SER A 1 355 ? 20.694 -16.660 -6.809 1.00 75.81 355 SER A C 1
ATOM 2943 O O . SER A 1 355 ? 20.187 -16.088 -5.838 1.00 75.81 355 SER A O 1
ATOM 2945 N N . HIS A 1 356 ? 21.935 -17.159 -6.754 1.00 75.75 356 HIS A N 1
ATOM 2946 C CA . HIS A 1 356 ? 22.795 -17.000 -5.577 1.00 75.75 356 HIS A CA 1
ATOM 2947 C C . HIS A 1 356 ? 23.149 -15.531 -5.321 1.00 75.75 356 HIS A C 1
ATOM 2949 O O . HIS A 1 356 ? 23.012 -15.081 -4.181 1.00 75.75 356 HIS A O 1
ATOM 2955 N N . LEU A 1 357 ? 23.532 -14.776 -6.355 1.00 77.19 357 LEU A N 1
ATOM 2956 C CA . LEU A 1 357 ? 23.874 -13.352 -6.261 1.00 77.19 357 LEU A CA 1
ATOM 2957 C C . LEU A 1 357 ? 22.695 -12.508 -5.757 1.00 77.19 357 LEU A C 1
ATOM 2959 O O . LEU A 1 357 ? 22.868 -11.677 -4.867 1.00 77.19 357 LEU A O 1
ATOM 2963 N N . GLU A 1 358 ? 21.480 -12.775 -6.239 1.00 78.62 358 GLU A N 1
ATOM 2964 C CA . GLU A 1 358 ? 20.261 -12.104 -5.764 1.00 78.62 358 GLU A CA 1
ATOM 2965 C C . GLU A 1 358 ? 19.952 -12.405 -4.288 1.00 78.62 358 GLU A C 1
ATOM 2967 O O . GLU A 1 358 ? 19.377 -11.578 -3.576 1.00 78.62 358 GLU A O 1
ATOM 2972 N N . SER A 1 359 ? 20.354 -13.579 -3.794 1.00 73.62 359 SER A N 1
ATOM 2973 C CA . SER A 1 359 ? 20.104 -14.001 -2.411 1.00 73.62 359 SER A CA 1
ATOM 2974 C C . SER A 1 359 ? 21.103 -13.439 -1.385 1.00 73.62 359 SER A C 1
ATOM 2976 O O . SER A 1 359 ? 20.888 -13.598 -0.170 1.00 73.62 359 SER A O 1
ATOM 2978 N N . VAL A 1 360 ? 22.189 -12.795 -1.843 1.00 73.00 360 VAL A N 1
ATOM 2979 C CA . VAL A 1 360 ? 23.262 -12.252 -0.991 1.00 73.00 360 VAL A CA 1
ATOM 2980 C C . VAL A 1 360 ? 23.675 -10.827 -1.408 1.00 73.00 360 VAL A C 1
ATOM 2982 O O . VAL A 1 360 ? 24.805 -10.608 -1.846 1.00 73.00 360 VAL A O 1
ATOM 2985 N N . PRO A 1 361 ? 22.800 -9.822 -1.215 1.00 65.88 361 PRO A N 1
ATOM 2986 C CA . PRO A 1 361 ? 23.097 -8.433 -1.583 1.00 65.88 361 PRO A CA 1
ATOM 2987 C C . PRO A 1 361 ? 24.292 -7.833 -0.815 1.00 65.88 361 PRO A C 1
ATOM 2989 O O . PRO A 1 361 ? 24.952 -6.924 -1.311 1.00 65.88 361 PRO A O 1
ATOM 2992 N N . ASP A 1 362 ? 24.612 -8.369 0.366 1.00 66.69 362 ASP A N 1
ATOM 2993 C CA . ASP A 1 362 ? 25.632 -7.812 1.265 1.00 66.69 362 ASP A CA 1
ATOM 2994 C C . ASP A 1 362 ? 27.085 -8.172 0.888 1.00 66.69 362 ASP A C 1
ATOM 2996 O O . ASP A 1 362 ? 28.010 -7.627 1.484 1.00 66.69 362 ASP A O 1
ATOM 3000 N N . LEU A 1 363 ? 27.323 -9.090 -0.062 1.00 59.53 363 LEU A N 1
ATOM 3001 C CA . LEU A 1 363 ? 28.687 -9.512 -0.437 1.00 59.53 363 LEU A CA 1
ATOM 3002 C C . LEU A 1 363 ? 29.410 -8.532 -1.376 1.00 59.53 363 LEU A C 1
ATOM 3004 O O . LEU A 1 363 ? 30.626 -8.625 -1.516 1.00 59.53 363 LEU A O 1
ATOM 3008 N N . PHE A 1 364 ? 28.692 -7.589 -1.995 1.00 55.56 364 PHE A N 1
ATOM 3009 C CA . PHE A 1 364 ? 29.250 -6.658 -2.989 1.00 55.56 364 PHE A CA 1
ATOM 3010 C C . PHE A 1 364 ? 29.352 -5.210 -2.504 1.00 55.56 364 PHE A C 1
ATOM 3012 O O . PHE A 1 364 ? 29.732 -4.325 -3.271 1.00 55.56 364 PHE A O 1
ATOM 3019 N N . VAL A 1 365 ? 29.053 -4.950 -1.229 1.00 55.75 365 VAL A N 1
ATOM 3020 C CA . VAL A 1 365 ? 29.354 -3.651 -0.625 1.00 55.75 365 VAL A CA 1
ATOM 3021 C C . VAL A 1 365 ? 30.841 -3.644 -0.285 1.00 55.75 365 VAL A C 1
ATOM 3023 O O . VAL A 1 365 ? 31.256 -4.177 0.742 1.00 55.75 365 VAL A O 1
ATOM 3026 N N . SER A 1 366 ? 31.654 -3.079 -1.181 1.00 37.16 366 SER A N 1
ATOM 3027 C CA . SER A 1 366 ? 33.062 -2.807 -0.890 1.00 37.16 366 SER A CA 1
ATOM 3028 C C . SER A 1 366 ? 33.136 -1.957 0.384 1.00 37.16 366 SER A C 1
ATOM 3030 O O . SER A 1 366 ? 32.444 -0.935 0.446 1.00 37.16 366 SER A O 1
ATOM 3032 N N . PRO A 1 367 ? 33.920 -2.347 1.406 1.00 50.47 367 PRO A N 1
ATOM 3033 C CA . PRO A 1 367 ? 34.139 -1.480 2.552 1.00 50.47 367 PRO A CA 1
ATOM 3034 C C . PRO A 1 367 ? 34.788 -0.183 2.052 1.00 50.47 367 PRO A C 1
ATOM 3036 O O . PRO A 1 367 ? 35.734 -0.230 1.261 1.00 50.47 367 PRO A O 1
ATOM 3039 N N . ALA A 1 368 ? 34.194 0.945 2.444 1.00 50.62 368 ALA A N 1
ATOM 3040 C CA . ALA A 1 368 ? 34.679 2.291 2.154 1.00 50.62 368 ALA A CA 1
ATOM 3041 C C . ALA A 1 368 ? 35.841 2.678 3.072 1.00 50.62 368 ALA A C 1
ATOM 3043 O O . ALA A 1 368 ? 35.834 2.219 4.241 1.00 50.62 368 ALA A O 1
#

Secondary structure (DSSP, 8-state):
-B-S-HHHHHHHHHH-TTSPP-B-HHHHHHHHHHHHTTS-HHHHHHHHHHHHHHHT-SSHHHHHHHHHHHHHHTTT-HHHHHHHIIIIISSTTHHHHHHT--HHHHHHHHHHHHH--PPPPPPHHHHHHHHHHHTS-HHHHHHTEE---SPPPTTSEEEEEEE-S-TT-TT-EEEEEEETTTTEEEEE-SHHHHHHTTSPPHHHHHHHHH-TT-EE-----SSS-SSTTGGG-S-----------------------------TTTHHHHHHHHGGGS-HHHHHHHHHHHHHHHHHHHHHHHHHHHHHHHHHHHHHHHHHHHHHHHHH--SS---HHHHHHHHHHHHHHHHHHHHHHHH-GGGG----